Protein AF-A0A966KSE6-F1 (afdb_monomer_lite)

Secondary structure (DSSP, 8-state):
--PPPPP---HHHHHHHHHHHTT--S-HHHHHHHHHHHHHHHHS-SSS-----------S---HHHHEEE-SHHHHHHHHHHTTPPGGG--BTTBPPTGGGGGGB---SS--B-TTS-B--EEE-TT-HHHHHHHHTTS-----S----SS---HHHHH-S-TTTS---TTTT-HHHHHHHHHHSSSTT----HHHHHHHT--

Sequence (203 aa):
MHTPSLPSFTRRDFLRRSGQLAMTGTALPLALNLAAMSEAAAFNAPGNDYKALVCVFLYGGNDYANTVVTYDDASYAQYSAIRGGGAGQAAGGIALGKADLAATLLNPTVAPMDSLGVSRQFALHPTMTGLAGLFNTGHAAVQFNVGPLVMPLTRAQYNSADRVSYPRPPQLFSHNDQQSIWQSSSPEGSRVGWGAVSATWLC

Foldseek 3Di:
DDDDDDDDDDPVNVVVVVVVLPPDPDCNVVVVVLVVLLVVQVVPDPDPPRDDDDDDDDPDPDPVCQFKDWQPPVRLVVSCVVQAQDPPQDRGRPDHRNVLQPLFKADDPDFDADPVRDGTTIGGRSVVNVQSVCRNVVNDDDDPPDFLQPDDDDPVLVPDPPCPVRPGDPPVVPPQQRVCCQQAVDGPPHPHGVVVVVSVVVD

Structure (mmCIF, N/CA/C/O backbone):
data_AF-A0A966KSE6-F1
#
_entry.id   AF-A0A966KSE6-F1
#
loop_
_atom_site.group_PDB
_atom_site.id
_atom_site.type_symbol
_atom_site.label_atom_id
_atom_site.label_alt_id
_atom_site.label_comp_id
_atom_site.label_asym_id
_atom_site.label_entity_id
_atom_site.label_seq_id
_atom_site.pdbx_PDB_ins_code
_atom_site.Cartn_x
_atom_site.Cartn_y
_atom_site.Cartn_z
_atom_site.occupancy
_atom_site.B_iso_or_equiv
_atom_site.auth_seq_id
_atom_site.auth_comp_id
_atom_site.auth_asym_id
_atom_site.auth_atom_id
_atom_site.pdbx_PDB_model_num
ATOM 1 N N . MET A 1 1 ? -14.946 -20.204 -58.997 1.00 36.19 1 MET A N 1
ATOM 2 C CA . MET A 1 1 ? -13.735 -19.729 -58.293 1.00 36.19 1 MET A CA 1
ATOM 3 C C . MET A 1 1 ? -13.939 -18.260 -57.967 1.00 36.19 1 MET A C 1
ATOM 5 O O . MET A 1 1 ? -14.006 -17.465 -58.891 1.00 36.19 1 MET A O 1
ATOM 9 N N . HIS A 1 2 ? -14.150 -17.920 -56.696 1.00 39.47 2 HIS A N 1
ATOM 10 C CA . HIS A 1 2 ? -14.397 -16.550 -56.238 1.00 39.47 2 HIS A CA 1
ATOM 11 C C . HIS A 1 2 ? -13.286 -16.199 -55.244 1.00 39.47 2 HIS A C 1
ATOM 13 O O . HIS A 1 2 ? -13.201 -16.812 -54.184 1.00 39.47 2 HIS A O 1
ATOM 19 N N . THR A 1 3 ? -12.387 -15.293 -55.617 1.00 38.81 3 THR A N 1
ATOM 20 C CA . THR A 1 3 ? -11.350 -14.766 -54.720 1.00 38.81 3 THR A CA 1
ATOM 21 C C . THR A 1 3 ? -11.897 -13.518 -54.024 1.00 38.81 3 THR A C 1
ATOM 23 O O . THR A 1 3 ? -12.293 -12.590 -54.732 1.00 38.81 3 THR A O 1
ATOM 26 N N . PRO A 1 4 ? -11.942 -13.451 -52.683 1.00 42.28 4 PRO A N 1
ATOM 27 C CA . PRO A 1 4 ? -12.410 -12.257 -51.989 1.00 42.28 4 PRO A CA 1
ATOM 28 C C . PRO A 1 4 ? -11.373 -11.129 -52.111 1.00 42.28 4 PRO A C 1
ATOM 30 O O . PRO A 1 4 ? -10.179 -11.339 -51.900 1.00 42.28 4 PRO A O 1
ATOM 33 N N . SER A 1 5 ? -11.825 -9.925 -52.465 1.00 51.75 5 SER A N 1
ATOM 34 C CA . SER A 1 5 ? -11.000 -8.712 -52.496 1.00 51.75 5 SER A CA 1
ATOM 35 C C . SER A 1 5 ? -10.785 -8.170 -51.080 1.00 51.75 5 SER A C 1
ATOM 37 O O . SER A 1 5 ? -11.757 -7.960 -50.353 1.00 51.75 5 SER A O 1
ATOM 39 N N . LEU A 1 6 ? -9.534 -7.904 -50.698 1.00 45.91 6 LEU A N 1
ATOM 40 C CA . LEU A 1 6 ? -9.204 -7.267 -49.419 1.00 45.91 6 LEU A CA 1
ATOM 41 C C . LEU A 1 6 ? -9.666 -5.795 -49.394 1.00 45.91 6 LEU A C 1
ATOM 43 O O . LEU A 1 6 ? -9.622 -5.129 -50.433 1.00 45.91 6 LEU A O 1
ATOM 47 N N . PRO A 1 7 ? -10.091 -5.264 -48.230 1.00 51.47 7 PRO A N 1
ATOM 48 C CA . PRO A 1 7 ? -10.554 -3.885 -48.106 1.00 51.47 7 PRO A CA 1
ATOM 49 C C . PRO A 1 7 ? -9.437 -2.895 -48.467 1.00 51.47 7 PRO A C 1
ATOM 51 O O . PRO A 1 7 ? -8.353 -2.899 -47.885 1.00 51.47 7 PRO A O 1
ATOM 54 N N . SER A 1 8 ? -9.700 -2.031 -49.446 1.00 57.91 8 SER A N 1
ATOM 55 C CA . SER A 1 8 ? -8.754 -1.026 -49.926 1.00 57.91 8 SER A CA 1
ATOM 56 C C . SER A 1 8 ? -8.670 0.155 -48.955 1.00 57.91 8 SER A C 1
ATOM 58 O O . SER A 1 8 ? -9.575 0.990 -48.910 1.00 57.91 8 SER A O 1
ATOM 60 N N . PHE A 1 9 ? -7.573 0.250 -48.200 1.00 59.38 9 PHE A N 1
ATOM 61 C CA . PHE A 1 9 ? -7.254 1.422 -47.382 1.00 59.38 9 PHE A CA 1
ATOM 62 C C . PHE A 1 9 ? -7.101 2.666 -48.264 1.00 59.38 9 PHE A C 1
ATOM 64 O O . PHE A 1 9 ? -6.287 2.688 -49.191 1.00 59.38 9 PHE A O 1
ATOM 71 N N . THR A 1 10 ? -7.877 3.719 -47.993 1.00 72.19 10 THR A N 1
ATOM 72 C CA . THR A 1 10 ? -7.818 4.939 -48.805 1.00 72.19 10 THR A CA 1
ATOM 73 C C . THR A 1 10 ? -6.790 5.926 -48.252 1.00 72.19 10 THR A C 1
ATOM 75 O O . THR A 1 10 ? -6.598 6.059 -47.043 1.00 72.19 10 THR A O 1
ATOM 78 N N . ARG A 1 11 ? -6.151 6.699 -49.142 1.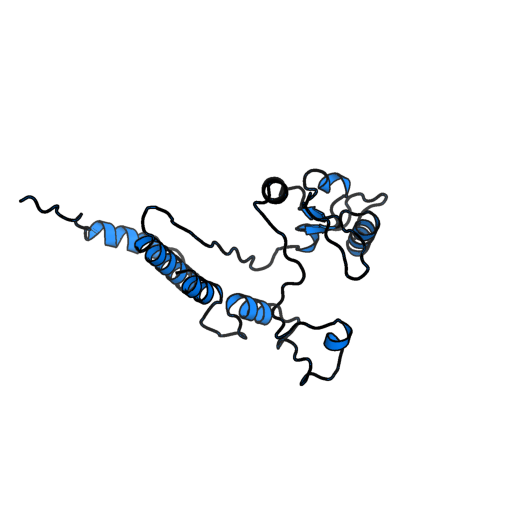00 63.59 11 ARG A N 1
ATOM 79 C CA . ARG A 1 11 ? -5.195 7.768 -48.772 1.00 63.59 11 ARG A CA 1
ATOM 80 C C . ARG A 1 11 ? -5.790 8.783 -47.783 1.00 63.59 11 ARG A C 1
ATOM 82 O O . ARG A 1 11 ? -5.062 9.405 -47.018 1.00 63.59 11 ARG A O 1
ATOM 89 N N . ARG A 1 12 ? -7.115 8.942 -47.788 1.00 63.53 12 ARG A N 1
ATOM 90 C CA . ARG A 1 12 ? -7.847 9.845 -46.896 1.00 63.53 12 ARG A CA 1
ATOM 91 C C . ARG A 1 12 ? -7.947 9.297 -45.469 1.00 63.53 12 ARG A C 1
ATOM 93 O O . ARG A 1 12 ? -7.870 10.086 -44.531 1.00 63.53 12 ARG A O 1
ATOM 100 N N . ASP A 1 13 ? -8.051 7.980 -45.301 1.00 57.38 13 ASP A N 1
ATOM 101 C CA . ASP A 1 13 ? -8.048 7.341 -43.978 1.00 57.38 13 ASP A CA 1
ATOM 102 C C . ASP A 1 13 ? -6.665 7.400 -43.332 1.00 57.38 13 ASP A C 1
ATOM 104 O O . ASP A 1 13 ? -6.553 7.680 -42.140 1.00 57.38 13 ASP A O 1
ATOM 108 N N . PHE A 1 14 ? -5.609 7.240 -44.137 1.00 67.00 14 PHE A N 1
ATOM 109 C CA . PHE A 1 14 ? -4.230 7.433 -43.691 1.00 67.00 14 PHE A CA 1
ATOM 110 C C . PHE A 1 14 ? -4.010 8.862 -43.177 1.00 67.00 14 PHE A C 1
ATOM 112 O O . PHE A 1 14 ? -3.632 9.049 -42.026 1.00 67.00 14 PHE A O 1
ATOM 119 N N . LEU A 1 15 ? -4.357 9.877 -43.978 1.00 67.12 15 LEU A N 1
ATOM 120 C CA . LEU A 1 15 ? -4.162 11.282 -43.600 1.00 67.12 15 LEU A CA 1
ATOM 121 C C . LEU A 1 15 ? -4.998 11.707 -42.382 1.00 67.12 15 LEU A C 1
ATOM 123 O O . LEU A 1 15 ? -4.524 12.499 -41.570 1.00 67.12 15 LEU A O 1
ATOM 127 N N . ARG A 1 16 ? -6.214 11.167 -42.210 1.00 56.66 16 ARG A N 1
ATOM 128 C CA . ARG A 1 16 ? -7.026 11.410 -41.004 1.00 56.66 16 ARG A CA 1
ATOM 129 C C . ARG A 1 16 ? -6.360 10.863 -39.744 1.00 56.66 16 ARG A C 1
ATOM 131 O O . ARG A 1 16 ? -6.325 11.560 -38.734 1.00 56.66 16 ARG A O 1
ATOM 138 N N . ARG A 1 17 ? -5.805 9.650 -39.811 1.00 58.97 17 ARG A N 1
ATOM 139 C CA . ARG A 1 17 ? -5.114 9.016 -38.679 1.00 58.97 17 ARG A CA 1
ATOM 140 C C . ARG A 1 17 ? -3.795 9.723 -38.365 1.00 58.97 17 ARG A C 1
ATOM 142 O O . ARG A 1 17 ? -3.526 10.015 -37.207 1.00 58.97 17 ARG A O 1
ATOM 149 N N . SER A 1 18 ? -3.027 10.107 -39.386 1.00 56.47 18 SER A N 1
ATOM 150 C CA . SER A 1 18 ? -1.794 10.890 -39.217 1.00 56.47 18 SER A CA 1
ATOM 151 C C . SER A 1 18 ? -2.051 12.277 -38.612 1.00 56.47 18 SER A C 1
ATOM 153 O O . SER A 1 18 ? -1.271 12.734 -37.781 1.00 56.47 18 SER A O 1
ATOM 155 N N . GLY A 1 19 ? -3.158 12.934 -38.978 1.00 59.00 19 GLY A N 1
ATOM 156 C CA . GLY A 1 19 ? -3.546 14.233 -38.418 1.00 59.00 19 GLY A CA 1
ATOM 157 C C . GLY A 1 19 ? -3.955 14.174 -36.943 1.00 59.00 19 GLY A C 1
ATOM 158 O O . GLY A 1 19 ? -3.653 15.099 -36.194 1.00 59.00 19 GLY A O 1
ATOM 159 N N . GLN A 1 20 ? -4.579 13.077 -36.499 1.00 54.09 20 GLN A N 1
ATOM 160 C CA . GLN A 1 20 ? -4.922 12.868 -35.085 1.00 54.09 20 GLN A CA 1
ATOM 161 C C . GLN A 1 20 ? -3.683 12.657 -34.197 1.00 54.09 20 GLN A C 1
ATOM 163 O O . GLN A 1 20 ? -3.702 13.054 -33.036 1.00 54.09 20 GLN A O 1
ATOM 168 N N . LEU A 1 21 ? -2.590 12.109 -34.744 1.00 50.12 21 LEU A N 1
ATOM 169 C CA . LEU A 1 21 ? -1.319 11.935 -34.029 1.00 50.12 21 LEU A CA 1
ATOM 170 C C . LEU A 1 21 ? -0.498 13.229 -33.874 1.00 50.12 21 LEU A C 1
ATOM 172 O O . LEU A 1 21 ? 0.386 13.289 -33.024 1.00 50.12 21 LEU A O 1
ATOM 176 N N . ALA A 1 22 ? -0.761 14.267 -34.670 1.00 51.00 22 ALA A N 1
ATOM 177 C CA . ALA A 1 22 ? 0.072 15.472 -34.696 1.00 51.00 22 ALA A CA 1
ATOM 178 C C . ALA A 1 22 ? -0.178 16.449 -33.525 1.00 51.00 22 ALA A C 1
ATOM 180 O O . ALA A 1 22 ? 0.598 17.383 -33.342 1.00 51.00 22 ALA A O 1
ATOM 181 N N . MET A 1 23 ? -1.232 16.246 -32.722 1.00 50.94 23 MET A N 1
ATOM 182 C CA . MET A 1 23 ? -1.681 17.217 -31.704 1.00 50.94 23 MET A CA 1
ATOM 183 C C . MET A 1 23 ? -1.218 16.917 -30.268 1.00 50.94 23 MET A C 1
ATOM 185 O O . MET A 1 23 ? -1.583 17.634 -29.340 1.00 50.94 23 MET A O 1
ATOM 189 N N . THR A 1 24 ? -0.396 15.890 -30.057 1.00 46.53 24 THR A N 1
ATOM 190 C CA . THR A 1 24 ? 0.084 15.486 -28.725 1.00 46.53 24 THR A CA 1
ATOM 191 C C . THR A 1 24 ? 1.605 15.561 -28.666 1.00 46.53 24 THR A C 1
ATOM 193 O O . THR A 1 24 ? 2.284 14.691 -29.193 1.00 46.53 24 THR A O 1
ATOM 196 N N . GLY A 1 25 ? 2.153 16.618 -28.059 1.00 54.19 25 GLY A N 1
ATOM 197 C CA . GLY A 1 25 ? 3.597 16.799 -27.858 1.00 54.19 25 GLY A CA 1
ATOM 198 C C . GLY A 1 25 ? 4.228 15.812 -26.861 1.00 54.19 25 GLY A C 1
ATOM 199 O O . GLY A 1 25 ? 3.515 15.094 -26.169 1.00 54.19 25 GLY A O 1
ATOM 200 N N . THR A 1 26 ? 5.572 15.800 -26.850 1.00 46.28 26 THR A N 1
ATOM 201 C CA . THR A 1 26 ? 6.589 15.153 -25.966 1.00 46.28 26 THR A CA 1
ATOM 202 C C . THR A 1 26 ? 6.417 13.701 -25.480 1.00 46.28 26 THR A C 1
ATOM 204 O O . THR A 1 26 ? 7.425 13.064 -25.190 1.00 46.28 26 THR A O 1
ATOM 207 N N . ALA A 1 27 ? 5.220 13.116 -25.474 1.00 45.38 27 ALA A N 1
ATOM 208 C CA . ALA A 1 27 ? 4.956 11.707 -25.160 1.00 45.38 27 ALA A CA 1
ATOM 209 C C . ALA A 1 27 ? 4.905 10.795 -26.408 1.00 45.38 27 ALA A C 1
ATOM 211 O O . ALA A 1 27 ? 4.731 9.581 -26.286 1.00 45.38 27 ALA A O 1
ATOM 212 N N . LEU A 1 28 ? 5.079 11.369 -27.608 1.00 46.47 28 LEU A N 1
ATOM 213 C CA . LEU A 1 28 ? 4.981 10.680 -28.903 1.00 46.47 28 LEU A CA 1
ATOM 214 C C . LEU A 1 28 ? 5.829 9.406 -29.004 1.00 46.47 28 LEU A C 1
ATOM 216 O O . LEU A 1 28 ? 5.274 8.392 -29.415 1.00 46.47 28 LEU A O 1
ATOM 220 N N . PRO A 1 29 ? 7.120 9.376 -28.621 1.00 50.91 29 PRO A N 1
ATOM 221 C CA . PRO A 1 29 ? 7.919 8.173 -28.830 1.00 50.91 29 PRO A CA 1
ATOM 222 C C . PRO A 1 29 ? 7.419 6.996 -27.987 1.00 50.91 29 PRO A C 1
ATOM 224 O O . PRO A 1 29 ? 7.353 5.879 -28.486 1.00 50.91 29 PRO A O 1
ATOM 227 N N . LEU A 1 30 ? 7.015 7.232 -26.735 1.00 50.44 30 LEU A N 1
ATOM 228 C CA . LEU A 1 30 ? 6.531 6.167 -25.856 1.00 50.44 30 LEU A CA 1
ATOM 229 C C . LEU A 1 30 ? 5.149 5.669 -26.298 1.00 50.44 30 LEU A C 1
ATOM 231 O O . LEU A 1 30 ? 4.943 4.464 -26.399 1.00 50.44 30 LEU A O 1
ATOM 235 N N . ALA A 1 31 ? 4.234 6.585 -26.626 1.00 43.44 31 ALA A N 1
ATOM 236 C CA . ALA A 1 31 ? 2.887 6.241 -27.069 1.00 43.44 31 ALA A CA 1
ATOM 237 C C . ALA A 1 31 ? 2.874 5.535 -28.437 1.00 43.44 31 ALA A C 1
ATOM 239 O O . ALA A 1 31 ? 2.133 4.570 -28.602 1.00 43.44 31 ALA A O 1
ATOM 240 N N . LEU A 1 32 ? 3.715 5.951 -29.397 1.00 50.41 32 LEU A N 1
ATOM 241 C CA . LEU A 1 32 ? 3.836 5.273 -30.695 1.00 50.41 32 LEU A CA 1
ATOM 242 C C . LEU A 1 32 ? 4.457 3.882 -30.568 1.00 50.41 32 LEU A C 1
ATOM 244 O O . LEU A 1 32 ? 3.977 2.963 -31.221 1.00 50.41 32 LEU A O 1
ATOM 248 N N . ASN A 1 33 ? 5.487 3.703 -29.735 1.00 49.88 33 ASN A N 1
ATOM 249 C CA . ASN A 1 33 ? 6.071 2.375 -29.532 1.00 49.88 33 ASN A CA 1
ATOM 250 C C . ASN A 1 33 ? 5.080 1.436 -28.823 1.00 49.88 33 ASN A C 1
ATOM 252 O O . ASN A 1 33 ? 4.927 0.296 -29.247 1.00 49.88 33 ASN A O 1
ATOM 256 N N . LEU A 1 34 ? 4.333 1.915 -27.819 1.00 51.00 34 LEU A N 1
ATOM 257 C CA . LEU A 1 34 ? 3.309 1.104 -27.146 1.00 51.00 34 LEU A CA 1
ATOM 258 C C . LEU A 1 34 ? 2.121 0.769 -28.064 1.00 51.00 34 LEU A C 1
ATOM 260 O O . LEU A 1 34 ? 1.641 -0.361 -28.045 1.00 51.00 34 LEU A O 1
ATOM 264 N N . ALA A 1 35 ? 1.666 1.728 -28.878 1.00 47.91 35 ALA A N 1
ATOM 265 C CA . ALA A 1 35 ? 0.563 1.535 -29.820 1.00 47.91 35 ALA A CA 1
ATOM 266 C C . ALA A 1 35 ? 0.946 0.629 -31.003 1.00 47.91 35 ALA A C 1
ATOM 268 O O . ALA A 1 35 ? 0.145 -0.197 -31.428 1.00 47.91 35 ALA A O 1
ATOM 269 N N . ALA A 1 36 ? 2.176 0.733 -31.514 1.00 49.19 36 ALA A N 1
ATOM 270 C CA . ALA A 1 36 ? 2.661 -0.147 -32.577 1.00 49.19 36 ALA A CA 1
ATOM 271 C C . ALA A 1 36 ? 2.874 -1.588 -32.076 1.00 49.19 36 ALA A C 1
ATOM 273 O O . ALA A 1 36 ? 2.594 -2.544 -32.796 1.00 49.19 36 ALA A O 1
ATOM 274 N N . MET A 1 37 ? 3.323 -1.760 -30.826 1.00 49.38 37 MET A N 1
ATOM 275 C CA . MET A 1 37 ? 3.468 -3.082 -30.208 1.00 49.38 37 MET A CA 1
ATOM 276 C C . MET A 1 37 ? 2.117 -3.731 -29.881 1.00 49.38 37 MET A C 1
ATOM 278 O O . MET A 1 37 ? 1.969 -4.940 -30.059 1.00 49.38 37 MET A O 1
ATOM 282 N N . SER A 1 38 ? 1.117 -2.954 -29.448 1.00 49.09 38 SER A N 1
ATOM 283 C CA . SER A 1 38 ? -0.230 -3.479 -29.193 1.00 49.09 38 SER A CA 1
ATOM 284 C C . SER A 1 38 ? -0.963 -3.873 -30.480 1.00 49.09 38 SER A C 1
ATOM 286 O O . SER A 1 38 ? -1.670 -4.882 -30.477 1.00 49.09 38 SER A O 1
ATOM 288 N N . GLU A 1 39 ? -0.756 -3.146 -31.585 1.00 47.47 39 GLU A N 1
ATOM 289 C CA . GLU A 1 39 ? -1.316 -3.494 -32.898 1.00 47.47 39 GLU A CA 1
ATOM 290 C C . GLU A 1 39 ? -0.651 -4.757 -33.485 1.00 47.47 39 GLU A C 1
ATOM 292 O O . GLU A 1 39 ? -1.338 -5.627 -34.022 1.00 47.47 39 GLU A O 1
ATOM 297 N N . ALA A 1 40 ? 0.666 -4.926 -33.305 1.00 45.25 40 ALA A N 1
ATOM 298 C CA . ALA A 1 40 ? 1.395 -6.115 -33.759 1.00 45.25 40 ALA A CA 1
ATOM 299 C C . ALA A 1 40 ? 1.056 -7.388 -32.954 1.00 45.25 40 ALA A C 1
ATOM 301 O O . ALA A 1 40 ? 0.931 -8.467 -33.537 1.00 45.25 40 ALA A O 1
ATOM 302 N N . ALA A 1 41 ? 0.855 -7.274 -31.634 1.00 45.59 41 ALA A N 1
ATOM 303 C CA . ALA A 1 41 ? 0.408 -8.387 -30.790 1.00 45.59 41 ALA A CA 1
ATOM 304 C C . ALA A 1 41 ? -1.048 -8.804 -31.088 1.00 45.59 41 ALA A C 1
ATOM 306 O O . ALA A 1 41 ? -1.389 -9.981 -30.990 1.00 45.59 41 ALA A O 1
ATOM 307 N N . ALA A 1 42 ? -1.901 -7.862 -31.510 1.00 46.69 42 ALA A N 1
ATOM 308 C CA . ALA A 1 42 ? -3.286 -8.144 -31.894 1.00 46.69 42 ALA A CA 1
ATOM 309 C C . ALA A 1 42 ? -3.412 -8.927 -33.213 1.00 46.69 42 ALA A C 1
ATOM 311 O O . ALA A 1 42 ? -4.381 -9.661 -33.394 1.00 46.69 42 ALA A O 1
ATOM 312 N N . PHE A 1 43 ? -2.450 -8.786 -34.131 1.00 46.50 43 PHE A N 1
ATOM 313 C CA . PHE A 1 43 ? -2.541 -9.373 -35.472 1.00 46.50 43 PHE A CA 1
ATOM 314 C C . PHE A 1 43 ? -2.234 -10.882 -35.514 1.00 46.50 43 PHE A C 1
ATOM 316 O O . PHE A 1 43 ? -2.668 -11.563 -36.438 1.00 46.50 43 PHE A O 1
ATOM 323 N N . ASN A 1 44 ? -1.515 -11.414 -34.516 1.00 47.81 44 ASN A N 1
ATOM 324 C CA . ASN A 1 44 ? -1.043 -12.806 -34.502 1.00 47.81 44 ASN A CA 1
ATOM 325 C C . ASN A 1 44 ? -1.729 -13.716 -33.467 1.00 47.81 44 ASN A C 1
ATOM 327 O O . ASN A 1 44 ? -1.369 -14.887 -33.386 1.00 47.81 44 ASN A O 1
ATOM 331 N N . ALA A 1 45 ? -2.714 -13.231 -32.700 1.00 46.88 45 ALA A N 1
ATOM 332 C CA . ALA A 1 45 ? -3.470 -14.078 -31.774 1.00 46.88 45 ALA A CA 1
ATOM 333 C C . ALA A 1 45 ? -4.446 -14.989 -32.557 1.00 46.88 45 ALA A C 1
ATOM 335 O O . ALA A 1 45 ? -5.407 -14.482 -33.149 1.00 46.88 45 ALA A O 1
ATOM 336 N N . PRO A 1 46 ? -4.250 -16.323 -32.597 1.00 46.31 46 PRO A N 1
ATOM 337 C CA . PRO A 1 46 ? -5.172 -17.218 -33.284 1.00 46.31 46 PRO A CA 1
ATOM 338 C C . PRO A 1 46 ? -6.511 -17.229 -32.538 1.00 46.31 46 PRO A C 1
ATOM 340 O O . PRO A 1 46 ? -6.572 -17.609 -31.375 1.00 46.31 46 PRO A O 1
ATOM 343 N N . GLY A 1 47 ? -7.586 -16.816 -33.212 1.00 54.44 47 GLY A N 1
ATOM 344 C CA . GLY A 1 47 ? -8.956 -16.928 -32.706 1.00 54.44 47 GLY A CA 1
ATOM 345 C C . GLY A 1 47 ? -9.267 -16.054 -31.490 1.00 54.44 47 GLY A C 1
ATOM 346 O O . GLY A 1 47 ? -9.424 -16.579 -30.402 1.00 54.44 47 GLY A O 1
ATOM 347 N N . ASN A 1 48 ? -9.430 -14.741 -31.675 1.00 57.16 48 ASN A N 1
ATOM 348 C CA . ASN A 1 48 ? -10.028 -13.797 -30.708 1.00 57.16 48 ASN A CA 1
ATOM 349 C C . ASN A 1 48 ? -9.468 -13.804 -29.255 1.00 57.16 48 ASN A C 1
ATOM 351 O O . ASN A 1 48 ? -10.034 -13.129 -28.397 1.00 57.16 48 ASN A O 1
ATOM 355 N N . ASP A 1 49 ? -8.368 -14.515 -28.974 1.00 64.44 49 ASP A N 1
ATOM 356 C CA . ASP A 1 49 ? -7.691 -14.619 -27.669 1.00 64.44 49 ASP A CA 1
ATOM 357 C C . ASP A 1 49 ? -6.692 -13.466 -27.488 1.00 64.44 49 ASP A C 1
ATOM 359 O O . ASP A 1 49 ? -5.487 -13.647 -27.305 1.00 64.44 49 ASP A O 1
ATOM 363 N N . TYR A 1 50 ? -7.193 -12.239 -27.625 1.00 64.94 50 TYR A N 1
ATOM 364 C CA . TYR A 1 50 ? -6.386 -11.043 -27.434 1.00 64.94 50 TYR A CA 1
ATOM 365 C C . TYR A 1 50 ? -6.059 -10.855 -25.949 1.00 64.94 50 TYR A C 1
ATOM 367 O O . TYR A 1 50 ? -6.949 -10.634 -25.126 1.00 64.94 50 TYR A O 1
ATOM 375 N N . LYS A 1 51 ? -4.766 -10.886 -25.614 1.00 64.12 51 LYS A N 1
ATOM 376 C CA . LYS A 1 51 ? -4.250 -10.593 -24.273 1.00 64.12 51 LYS A CA 1
ATOM 377 C C . LYS A 1 51 ? -3.449 -9.302 -24.321 1.00 64.12 51 LYS A C 1
ATOM 379 O O . LYS A 1 51 ? -2.468 -9.200 -25.052 1.00 64.12 51 LYS A O 1
ATOM 384 N N . ALA A 1 52 ? -3.860 -8.325 -23.521 1.00 72.88 52 ALA A N 1
ATOM 385 C CA . ALA A 1 52 ? -3.133 -7.076 -23.348 1.00 72.88 52 ALA A CA 1
ATOM 386 C C . ALA A 1 52 ? -2.616 -6.955 -21.919 1.00 72.88 52 ALA A C 1
ATOM 388 O O . ALA A 1 52 ? -3.352 -7.172 -20.957 1.00 72.88 52 ALA A O 1
ATOM 389 N N . LEU A 1 53 ? -1.358 -6.542 -21.793 1.00 74.00 53 LEU A N 1
ATOM 390 C CA . LEU A 1 53 ? -0.791 -6.074 -20.538 1.00 74.00 53 LEU A CA 1
ATOM 391 C C . LEU A 1 53 ? -0.844 -4.545 -20.523 1.00 74.00 53 LEU A C 1
ATOM 393 O O . LEU A 1 53 ? -0.246 -3.892 -21.376 1.00 74.00 53 LEU A O 1
ATOM 397 N N . VAL A 1 54 ? -1.537 -3.974 -19.539 1.00 76.81 54 VAL A N 1
ATOM 398 C CA . VAL A 1 54 ? -1.590 -2.522 -19.326 1.00 76.81 54 VAL A CA 1
ATOM 399 C C . VAL A 1 54 ? -0.751 -2.179 -18.101 1.00 76.81 54 VAL A C 1
ATOM 401 O O . VAL A 1 54 ? -1.071 -2.588 -16.987 1.00 76.81 54 VAL A O 1
ATOM 404 N N . CYS A 1 55 ? 0.328 -1.422 -18.303 1.00 78.69 55 CYS A N 1
ATOM 405 C CA . CYS A 1 55 ? 1.165 -0.911 -17.221 1.00 78.69 55 CYS A CA 1
ATOM 406 C C . CYS A 1 55 ? 0.832 0.561 -16.967 1.00 78.69 55 CYS A C 1
ATOM 408 O O . CYS A 1 55 ? 1.052 1.410 -17.831 1.00 78.69 55 CYS A O 1
ATOM 410 N N . VAL A 1 56 ? 0.304 0.863 -15.780 1.00 80.56 56 VAL A N 1
ATOM 411 C CA . VAL A 1 56 ? 0.040 2.238 -15.342 1.00 80.56 56 VAL A CA 1
ATOM 412 C C . VAL A 1 56 ? 1.174 2.677 -14.425 1.00 80.56 56 VAL A C 1
ATOM 414 O O . VAL A 1 56 ? 1.294 2.197 -13.300 1.00 80.56 56 VAL A O 1
ATOM 417 N N . PHE A 1 57 ? 2.008 3.594 -14.911 1.00 78.62 57 PHE A N 1
ATOM 418 C CA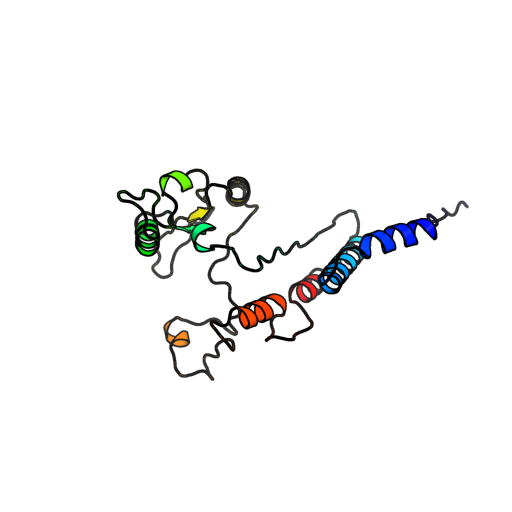 . PHE A 1 57 ? 3.087 4.186 -14.128 1.00 78.62 57 PHE A CA 1
ATOM 419 C C . PHE A 1 57 ? 2.664 5.554 -13.589 1.00 78.62 57 PHE A C 1
ATOM 421 O O . PHE A 1 57 ? 2.406 6.479 -14.358 1.00 78.62 57 PHE A O 1
ATOM 428 N N . LEU A 1 58 ? 2.601 5.691 -12.263 1.00 79.06 58 LEU A N 1
ATOM 429 C CA . LEU A 1 58 ? 2.260 6.952 -11.606 1.00 79.06 58 LEU A CA 1
ATOM 430 C C . LEU A 1 58 ? 3.527 7.805 -11.448 1.00 79.06 58 LEU A C 1
ATOM 432 O O . LEU A 1 58 ? 4.375 7.523 -10.601 1.00 79.06 58 LEU A O 1
ATOM 436 N N . TYR A 1 59 ? 3.662 8.842 -12.279 1.00 69.00 59 TYR A N 1
ATOM 437 C CA . TYR A 1 59 ? 4.813 9.755 -12.299 1.00 69.00 59 TYR A CA 1
ATOM 438 C C . TYR A 1 59 ? 4.760 10.759 -11.129 1.00 69.00 59 TYR A C 1
ATOM 440 O O . TYR A 1 59 ? 4.607 11.964 -11.313 1.00 69.00 59 TYR A O 1
ATOM 448 N N . GLY A 1 60 ? 4.859 10.244 -9.902 1.00 76.62 60 GLY A N 1
ATOM 449 C CA . GLY A 1 60 ? 4.740 11.031 -8.674 1.00 76.62 60 GLY A CA 1
ATOM 450 C C . GLY A 1 60 ? 3.291 11.287 -8.245 1.00 76.62 60 GLY A C 1
ATOM 451 O O . GLY A 1 60 ? 2.340 10.816 -8.865 1.00 76.62 60 GLY A O 1
ATOM 452 N N . GLY A 1 61 ? 3.126 11.984 -7.117 1.00 77.81 61 GLY A N 1
ATOM 453 C CA . GLY A 1 61 ? 1.813 12.319 -6.545 1.00 77.81 61 GLY A CA 1
ATOM 454 C C . GLY A 1 61 ? 1.062 11.156 -5.885 1.00 77.81 61 GLY A C 1
ATOM 455 O O . GLY A 1 61 ? 0.040 11.388 -5.247 1.00 77.81 61 GLY A O 1
ATOM 456 N N . ASN A 1 62 ? 1.564 9.921 -5.990 1.00 85.12 62 ASN A N 1
ATOM 457 C CA . ASN A 1 62 ? 0.990 8.778 -5.291 1.00 85.12 62 ASN A CA 1
ATOM 458 C C . ASN A 1 62 ? 1.485 8.708 -3.839 1.00 85.12 62 ASN A C 1
ATOM 460 O O . ASN A 1 62 ? 2.651 8.395 -3.589 1.00 85.12 62 ASN A O 1
ATOM 464 N N . ASP A 1 63 ? 0.589 8.934 -2.881 1.00 90.81 63 ASP A N 1
ATOM 465 C CA . ASP A 1 63 ? 0.834 8.599 -1.479 1.00 90.81 63 ASP A CA 1
ATOM 466 C C . ASP A 1 63 ? 0.605 7.094 -1.275 1.00 90.81 63 ASP A C 1
ATOM 468 O O . ASP A 1 63 ? -0.505 6.627 -1.000 1.00 90.81 63 ASP A O 1
ATOM 472 N N . TYR A 1 64 ? 1.675 6.313 -1.443 1.00 86.94 64 TYR A N 1
ATOM 473 C CA . TYR A 1 64 ? 1.605 4.854 -1.342 1.00 86.94 64 TYR A CA 1
ATOM 474 C C . TYR A 1 64 ? 1.097 4.386 0.032 1.00 86.94 64 TYR A C 1
ATOM 476 O O . TYR A 1 64 ? 0.395 3.377 0.105 1.00 86.94 64 TYR A O 1
ATOM 484 N N . ALA A 1 65 ? 1.397 5.138 1.100 1.00 91.44 65 ALA A N 1
ATOM 485 C CA . ALA A 1 65 ? 0.987 4.814 2.464 1.00 91.44 65 ALA A CA 1
ATOM 486 C C . ALA A 1 65 ? -0.515 5.041 2.695 1.00 91.44 65 ALA A C 1
ATOM 488 O O . ALA A 1 65 ? -1.071 4.484 3.636 1.00 91.44 65 ALA A O 1
ATOM 489 N N . ASN A 1 66 ? -1.168 5.829 1.833 1.00 95.75 66 ASN A N 1
ATOM 490 C CA . ASN A 1 66 ? -2.623 5.981 1.769 1.00 95.75 66 ASN A CA 1
ATOM 491 C C . ASN A 1 66 ? -3.293 5.070 0.736 1.00 95.75 66 ASN A C 1
ATOM 493 O O . ASN A 1 66 ? -4.509 4.913 0.770 1.00 95.75 66 ASN A O 1
ATOM 497 N N . THR A 1 67 ? -2.528 4.480 -0.185 1.00 95.44 67 THR A N 1
ATOM 498 C CA . THR A 1 67 ? -3.064 3.575 -1.212 1.00 95.44 67 THR A CA 1
ATOM 499 C C . THR A 1 67 ? -3.354 2.199 -0.628 1.00 95.44 67 THR A C 1
ATOM 501 O O . THR A 1 67 ? -4.446 1.669 -0.817 1.00 95.44 67 THR A O 1
ATOM 504 N N . VAL A 1 68 ? -2.378 1.633 0.088 1.00 95.62 68 VAL A N 1
ATOM 505 C CA . VAL A 1 68 ? -2.499 0.361 0.804 1.00 95.62 68 VAL A CA 1
ATOM 506 C C . VAL A 1 68 ? -2.151 0.622 2.261 1.00 95.62 68 VAL A C 1
ATOM 508 O O . VAL A 1 68 ? -0.998 0.885 2.597 1.00 95.62 68 VAL A O 1
ATOM 511 N N . VAL A 1 69 ? -3.160 0.565 3.120 1.00 97.25 69 VAL A N 1
ATOM 512 C CA . VAL A 1 69 ? -3.080 0.972 4.521 1.00 97.25 69 VAL A CA 1
ATOM 513 C C . VAL A 1 69 ? -3.115 -0.261 5.412 1.00 97.25 69 VAL A C 1
ATOM 515 O O . VAL A 1 69 ? -3.888 -1.188 5.171 1.00 97.25 69 VAL A O 1
ATOM 518 N N . THR A 1 70 ? -2.287 -0.290 6.453 1.00 95.81 70 THR A N 1
ATOM 519 C CA . THR A 1 70 ? -2.355 -1.321 7.495 1.00 95.81 70 THR A CA 1
ATOM 520 C C . THR A 1 70 ? -3.648 -1.175 8.294 1.00 95.81 70 THR A C 1
ATOM 522 O O . THR A 1 70 ? -4.038 -0.067 8.645 1.00 95.81 70 THR A O 1
ATOM 525 N N . TYR A 1 71 ? -4.322 -2.283 8.591 1.00 97.00 71 TYR A N 1
ATOM 526 C CA . TYR A 1 71 ? -5.632 -2.281 9.248 1.00 97.00 71 TYR A CA 1
ATOM 527 C C . TYR A 1 71 ? -5.648 -3.013 10.597 1.00 97.00 71 TYR A C 1
ATOM 529 O O . TYR A 1 71 ? -6.499 -2.723 11.435 1.00 97.00 71 TYR A O 1
ATOM 537 N N . ASP A 1 72 ? -4.719 -3.933 10.871 1.00 95.19 72 ASP A N 1
ATOM 538 C CA . ASP A 1 72 ? -4.626 -4.513 12.216 1.00 95.19 72 ASP A CA 1
ATOM 539 C C . ASP A 1 72 ? -4.287 -3.419 13.242 1.00 95.19 72 ASP A C 1
ATOM 541 O O . ASP A 1 72 ? -3.582 -2.463 12.926 1.00 95.19 72 ASP A O 1
ATOM 545 N N . ASP A 1 73 ? -4.818 -3.517 14.465 1.00 94.94 73 ASP A N 1
ATOM 546 C CA . ASP A 1 73 ? -4.750 -2.412 15.434 1.00 94.94 73 ASP A CA 1
ATOM 547 C C . ASP A 1 73 ? -3.324 -1.956 15.740 1.00 94.94 73 ASP A C 1
ATOM 549 O O . ASP A 1 73 ? -3.060 -0.754 15.798 1.00 94.94 73 ASP A O 1
ATOM 553 N N . ALA A 1 74 ? -2.399 -2.904 15.892 1.00 94.06 74 ALA A N 1
ATOM 554 C CA . ALA A 1 74 ? -1.010 -2.596 16.194 1.00 94.06 74 ALA A CA 1
ATOM 555 C C . ALA A 1 74 ? -0.338 -1.839 15.037 1.00 94.06 74 ALA A C 1
ATOM 557 O O . ALA A 1 74 ? 0.276 -0.793 15.260 1.00 94.06 74 ALA A O 1
ATOM 558 N N . SER A 1 75 ? -0.466 -2.325 13.797 1.00 94.31 75 SER A N 1
ATOM 559 C CA . SER A 1 75 ? 0.137 -1.665 12.637 1.00 94.31 75 SER A CA 1
ATOM 560 C C . SER A 1 75 ? -0.582 -0.386 12.220 1.00 94.31 75 SER A C 1
ATOM 562 O O . SER A 1 75 ? 0.080 0.556 11.784 1.00 94.31 75 SER A O 1
ATOM 564 N N . TYR A 1 76 ? -1.906 -0.310 12.357 1.00 97.62 76 TYR A N 1
ATOM 565 C CA . TYR A 1 76 ? -2.649 0.921 12.098 1.00 97.62 76 TYR A CA 1
ATOM 566 C C . TYR A 1 76 ? -2.262 2.006 13.110 1.00 97.62 76 TYR A C 1
ATOM 568 O O . TYR A 1 76 ? -2.050 3.151 12.724 1.00 97.62 76 TYR A O 1
ATOM 576 N N . ALA A 1 77 ? -2.106 1.669 14.398 1.00 96.88 77 ALA A N 1
ATOM 577 C CA . ALA A 1 77 ? -1.685 2.637 15.411 1.00 96.88 77 ALA A CA 1
ATOM 578 C C . ALA A 1 77 ? -0.312 3.252 15.087 1.00 96.88 77 ALA A C 1
ATOM 580 O O . ALA A 1 77 ? -0.131 4.460 15.232 1.00 96.88 77 ALA A O 1
ATOM 581 N N . GLN A 1 78 ? 0.631 2.448 14.584 1.00 95.81 78 GLN A N 1
ATOM 582 C CA . GLN A 1 78 ? 1.934 2.936 14.118 1.00 95.81 78 GLN A CA 1
ATOM 583 C C . GLN A 1 78 ? 1.799 3.870 12.911 1.00 95.81 78 GLN A C 1
ATOM 585 O O . GLN A 1 78 ? 2.367 4.961 12.912 1.00 95.81 78 GLN A O 1
ATOM 590 N N . TYR A 1 79 ? 1.017 3.467 11.907 1.00 97.38 79 TYR A N 1
ATOM 591 C CA . TYR A 1 79 ? 0.701 4.300 10.747 1.00 97.38 79 TYR A CA 1
ATOM 592 C C . TYR A 1 79 ? 0.081 5.641 11.177 1.00 97.38 79 TYR A C 1
ATOM 594 O O . TYR A 1 79 ? 0.579 6.701 10.804 1.00 97.38 79 TYR A O 1
ATOM 602 N N . SER A 1 80 ? -0.945 5.602 12.027 1.00 97.69 80 SER A N 1
ATOM 603 C CA . SER A 1 80 ? -1.644 6.778 12.541 1.00 97.69 80 SER A CA 1
ATOM 604 C C . SER A 1 80 ? -0.687 7.706 13.292 1.00 97.69 80 SER A C 1
ATOM 606 O O . SER A 1 80 ? -0.677 8.906 13.035 1.00 97.69 80 SER A O 1
ATOM 608 N N . ALA A 1 81 ? 0.167 7.168 14.168 1.00 96.75 81 ALA A N 1
ATOM 609 C CA . ALA A 1 81 ? 1.126 7.958 14.939 1.00 96.75 81 ALA A CA 1
ATOM 610 C C . ALA A 1 81 ? 2.159 8.670 14.051 1.00 96.75 81 ALA A C 1
ATOM 612 O O . ALA A 1 81 ? 2.400 9.862 14.223 1.00 96.75 81 ALA A O 1
ATOM 613 N N . ILE A 1 82 ? 2.733 7.967 13.068 1.00 96.62 82 ILE A N 1
ATOM 614 C CA . ILE A 1 82 ? 3.732 8.537 12.145 1.00 96.62 82 ILE A CA 1
ATOM 615 C C . ILE A 1 82 ? 3.113 9.635 11.267 1.00 96.62 82 ILE A C 1
ATOM 617 O O . ILE A 1 82 ? 3.812 10.544 10.820 1.00 96.62 82 ILE A O 1
ATOM 621 N N . ARG A 1 83 ? 1.802 9.563 11.018 1.00 96.31 83 ARG A N 1
ATOM 622 C CA . ARG A 1 83 ? 1.102 10.405 10.038 1.00 96.31 83 ARG A CA 1
ATOM 623 C C . ARG A 1 83 ? 0.184 11.467 10.653 1.00 96.31 83 ARG A C 1
ATOM 625 O O . ARG A 1 83 ? -0.526 12.158 9.922 1.00 96.31 83 ARG A O 1
ATOM 632 N N . GLY A 1 84 ? 0.243 11.633 11.976 1.00 96.81 84 GLY A N 1
ATOM 633 C CA . GLY A 1 84 ? -0.480 12.676 12.711 1.00 96.81 84 GLY A CA 1
ATOM 634 C C . GLY A 1 84 ? -1.973 12.403 12.910 1.00 96.81 84 GLY A C 1
ATOM 635 O O . GLY A 1 84 ? -2.744 13.351 13.035 1.00 96.81 84 GLY A O 1
ATOM 636 N N . GLY A 1 85 ? -2.383 11.133 12.914 1.00 96.44 85 GLY A N 1
ATOM 637 C CA . GLY A 1 85 ? -3.774 10.720 13.083 1.00 96.44 85 GLY A CA 1
ATOM 638 C C . GLY A 1 85 ? -4.380 11.127 14.426 1.00 96.44 85 GLY A C 1
ATOM 639 O O . GLY A 1 85 ? -3.682 11.338 15.420 1.00 96.44 85 GLY A O 1
ATOM 640 N N . GLY A 1 86 ? -5.705 11.250 14.434 1.00 94.75 86 GLY A N 1
ATOM 641 C CA . GLY A 1 86 ? -6.475 11.700 15.585 1.00 94.75 86 GLY A CA 1
ATOM 642 C C . GLY A 1 86 ? -6.571 10.654 16.697 1.00 94.75 86 GLY A C 1
ATOM 643 O O . GLY A 1 86 ? -6.328 9.458 16.508 1.00 94.75 86 GLY A O 1
ATOM 644 N N . ALA A 1 87 ? -6.966 11.114 17.887 1.00 94.00 87 ALA A N 1
ATOM 645 C CA . ALA A 1 87 ? -7.228 10.238 19.024 1.00 94.00 87 ALA A CA 1
ATOM 646 C C . ALA A 1 87 ? -8.277 9.168 18.671 1.00 94.00 87 ALA A C 1
ATOM 648 O O . ALA A 1 87 ? -9.212 9.422 17.914 1.00 94.00 87 ALA A O 1
ATOM 649 N N . GLY A 1 88 ? -8.115 7.961 19.222 1.00 92.31 88 GLY A N 1
ATOM 650 C CA . GLY A 1 88 ? -9.051 6.861 18.975 1.00 92.31 88 GLY A CA 1
ATOM 651 C C . GLY A 1 88 ? -9.069 6.375 17.524 1.00 92.31 88 GLY A C 1
ATOM 652 O O . GLY A 1 88 ? -10.123 5.974 17.046 1.00 92.31 88 GLY A O 1
ATOM 653 N N . GLN A 1 89 ? -7.927 6.425 16.823 1.00 94.56 89 GLN A N 1
ATOM 654 C CA . GLN A 1 89 ? -7.794 5.998 15.420 1.00 94.56 89 GLN A CA 1
ATOM 655 C C . GLN A 1 89 ? -8.627 6.830 14.424 1.00 94.56 89 GLN A C 1
ATOM 657 O O . GLN A 1 89 ? -8.866 6.392 13.295 1.00 94.56 89 GLN A O 1
ATOM 662 N N . ALA A 1 90 ? -9.048 8.032 14.822 1.00 96.69 90 ALA A N 1
ATOM 663 C CA . ALA A 1 90 ? -9.709 8.980 13.939 1.00 96.69 90 ALA A CA 1
ATOM 664 C C . ALA A 1 90 ? -8.747 9.525 12.871 1.00 96.69 90 ALA A C 1
ATOM 666 O O . ALA A 1 90 ? -7.522 9.495 13.028 1.00 96.69 90 ALA A O 1
ATOM 667 N N . ALA A 1 91 ? -9.310 10.066 11.791 1.00 96.81 91 ALA A N 1
ATOM 668 C CA . ALA A 1 91 ? -8.533 10.804 10.805 1.00 96.81 91 ALA A CA 1
ATOM 669 C C . ALA A 1 91 ? -7.822 12.006 11.458 1.00 96.81 91 ALA A C 1
ATOM 671 O O . ALA A 1 91 ? -8.319 12.602 12.417 1.00 96.81 91 ALA A O 1
ATOM 672 N N . GLY A 1 92 ? -6.650 12.366 10.943 1.00 96.31 92 GLY A N 1
ATOM 673 C CA . GLY A 1 92 ? -5.867 13.494 11.448 1.00 96.31 92 GLY A CA 1
ATOM 674 C C . GLY A 1 92 ? -4.539 13.633 10.717 1.00 96.31 92 GLY A C 1
ATOM 675 O O . GLY A 1 92 ? -3.992 12.644 10.229 1.00 96.31 92 GLY A O 1
ATOM 676 N N . GLY A 1 93 ? -4.027 14.861 10.612 1.00 94.94 93 GLY A N 1
ATOM 677 C CA . GLY A 1 93 ? -2.841 15.138 9.804 1.00 94.94 93 GLY A CA 1
ATOM 678 C C . GLY A 1 93 ? -3.072 14.691 8.361 1.00 94.94 93 GLY A C 1
ATOM 679 O O . GLY A 1 93 ? -3.933 15.241 7.678 1.00 94.94 93 GLY A O 1
ATOM 680 N N . ILE A 1 94 ? -2.330 13.670 7.926 1.00 96.00 94 ILE A N 1
ATOM 681 C CA . ILE A 1 94 ? -2.542 12.999 6.632 1.00 96.00 94 ILE A CA 1
ATOM 682 C C . ILE A 1 94 ? -3.020 11.546 6.773 1.00 96.00 94 ILE A C 1
ATOM 684 O O . ILE A 1 94 ? -3.232 10.879 5.761 1.00 96.00 94 ILE A O 1
ATOM 688 N N . ALA A 1 95 ? -3.201 11.052 8.001 1.00 97.69 95 ALA A N 1
ATOM 689 C CA . ALA A 1 95 ? -3.736 9.726 8.275 1.00 97.69 95 ALA A CA 1
ATOM 690 C C . ALA A 1 95 ? -5.249 9.669 8.010 1.00 97.69 95 ALA A C 1
ATOM 692 O O . ALA A 1 95 ? -6.024 10.459 8.553 1.00 97.69 95 ALA A O 1
ATOM 693 N N . LEU A 1 96 ? -5.664 8.686 7.214 1.00 98.00 96 LEU A N 1
ATOM 694 C CA . LEU A 1 96 ? -7.064 8.266 7.084 1.00 98.00 96 LEU A CA 1
ATOM 695 C C . LEU A 1 96 ? -7.547 7.628 8.379 1.00 98.00 96 LEU A C 1
ATOM 697 O O . LEU A 1 96 ? -6.763 6.909 8.988 1.00 98.00 96 LEU A O 1
ATOM 701 N N . GLY A 1 97 ? -8.811 7.845 8.752 1.00 97.88 97 GLY A N 1
ATOM 702 C CA . GLY A 1 97 ? -9.421 7.208 9.914 1.00 97.88 97 GLY A CA 1
ATOM 703 C C . GLY A 1 97 ? -9.651 5.716 9.688 1.00 97.88 97 GLY A C 1
ATOM 704 O O . GLY A 1 97 ? -9.991 5.284 8.587 1.00 97.88 97 GLY A O 1
ATOM 705 N N . LYS A 1 98 ? -9.508 4.904 10.739 1.00 98.00 98 LYS A N 1
ATOM 706 C CA . LYS A 1 98 ? -9.603 3.444 10.602 1.00 98.00 98 LYS A CA 1
ATOM 707 C C . LYS A 1 98 ? -10.990 3.005 10.144 1.00 98.00 98 LYS A C 1
ATOM 709 O O . LYS A 1 98 ? -11.116 2.102 9.322 1.00 98.00 98 LYS A O 1
ATOM 714 N N . ALA A 1 99 ? -12.024 3.665 10.662 1.00 97.62 99 ALA A N 1
ATOM 715 C CA . ALA A 1 99 ? -13.408 3.396 10.293 1.00 97.62 99 ALA A CA 1
ATOM 716 C C . ALA A 1 99 ? -13.671 3.649 8.797 1.00 97.62 99 ALA A C 1
ATOM 718 O O . ALA A 1 99 ? -14.418 2.893 8.178 1.00 97.62 99 ALA A O 1
ATOM 719 N N . ASP A 1 100 ? -13.004 4.640 8.198 1.00 97.62 100 ASP A N 1
ATOM 720 C CA . ASP A 1 100 ? -13.167 4.990 6.780 1.00 97.62 100 ASP A CA 1
ATOM 721 C C . ASP A 1 100 ? -12.617 3.897 5.847 1.00 97.62 100 ASP A C 1
ATOM 723 O O . ASP A 1 100 ? -13.036 3.779 4.697 1.00 97.62 100 ASP A O 1
ATOM 727 N N . LEU A 1 101 ? -11.698 3.067 6.348 1.00 98.19 101 LEU A N 1
ATOM 728 C CA . LEU A 1 101 ? -11.068 1.967 5.615 1.00 98.19 101 LEU A CA 1
ATOM 729 C C . LEU A 1 101 ? -11.902 0.677 5.618 1.00 98.19 101 LEU A C 1
ATOM 731 O O . LEU A 1 101 ? -11.585 -0.262 4.890 1.00 98.19 101 LEU A O 1
ATOM 735 N N . ALA A 1 102 ? -12.959 0.591 6.432 1.00 97.44 102 ALA A N 1
ATOM 736 C CA . ALA A 1 102 ? -13.710 -0.652 6.615 1.00 97.44 102 ALA A CA 1
ATOM 737 C C . ALA A 1 102 ? -14.353 -1.159 5.310 1.00 97.44 102 ALA A C 1
ATOM 739 O O . ALA A 1 102 ? -14.383 -2.363 5.059 1.00 97.44 102 ALA A O 1
ATOM 740 N N . ALA A 1 103 ? -14.818 -0.245 4.451 1.00 97.31 103 ALA A N 1
ATOM 741 C CA . ALA A 1 103 ? -15.436 -0.578 3.164 1.00 97.31 103 ALA A CA 1
ATOM 742 C C . ALA A 1 103 ? -14.442 -1.140 2.130 1.00 97.31 103 ALA A C 1
ATOM 744 O O . ALA A 1 103 ? -14.849 -1.723 1.126 1.00 97.31 103 ALA A O 1
ATOM 745 N N . THR A 1 104 ? -13.145 -0.957 2.361 1.00 98.44 104 THR A N 1
ATOM 746 C CA . THR A 1 104 ? -12.056 -1.343 1.458 1.00 98.44 104 THR A CA 1
ATOM 747 C C . THR A 1 104 ? -11.097 -2.336 2.105 1.00 98.44 104 THR A C 1
ATOM 749 O O . THR A 1 104 ? -9.977 -2.522 1.619 1.00 98.44 104 THR A O 1
ATOM 752 N N . LEU A 1 105 ? -11.538 -2.996 3.182 1.00 98.06 105 LEU A N 1
ATOM 753 C CA . LEU A 1 105 ? -10.804 -4.072 3.831 1.00 98.06 105 LEU A CA 1
ATOM 754 C C . LEU A 1 105 ? -10.548 -5.216 2.840 1.00 98.06 105 LEU A C 1
ATOM 756 O O . LEU A 1 105 ? -11.460 -5.704 2.163 1.00 98.06 105 LEU A O 1
ATOM 760 N N . LEU A 1 106 ? -9.289 -5.640 2.764 1.00 97.38 106 LEU A N 1
ATOM 761 C CA . LEU A 1 106 ? -8.859 -6.728 1.899 1.00 97.38 106 LEU A CA 1
ATOM 762 C C . LEU A 1 106 ? -9.034 -8.072 2.610 1.00 97.38 106 LEU A C 1
ATOM 764 O O . LEU A 1 106 ? -8.613 -8.241 3.755 1.00 97.38 106 LEU A O 1
ATOM 768 N N . ASN A 1 107 ? -9.617 -9.040 1.907 1.00 95.38 107 ASN A N 1
ATOM 769 C CA . ASN A 1 107 ? -9.924 -10.376 2.407 1.00 95.38 107 ASN A CA 1
ATOM 770 C C . ASN A 1 107 ? -9.231 -11.456 1.554 1.00 95.38 107 ASN A C 1
ATOM 772 O O . ASN A 1 107 ? -9.881 -12.110 0.735 1.00 95.38 107 ASN A O 1
ATOM 776 N N . PRO A 1 108 ? -7.902 -11.616 1.678 1.00 92.44 108 PRO A N 1
ATOM 777 C CA . PRO A 1 108 ? -7.175 -12.623 0.919 1.00 92.44 108 PRO A CA 1
ATOM 778 C C . PRO A 1 108 ? -7.487 -14.036 1.424 1.00 92.44 108 PRO A C 1
ATOM 780 O O . PRO A 1 108 ? -7.657 -14.257 2.621 1.00 92.44 108 PRO A O 1
ATOM 783 N N . THR A 1 109 ? -7.456 -15.017 0.520 1.00 88.88 109 THR A N 1
ATOM 784 C CA . THR A 1 109 ? -7.619 -16.448 0.847 1.00 88.88 109 THR A CA 1
ATOM 785 C C . THR A 1 109 ? -6.600 -16.943 1.877 1.00 88.88 109 THR A C 1
ATOM 787 O O . THR A 1 109 ? -6.892 -17.836 2.667 1.00 88.88 109 THR A O 1
ATOM 790 N N . VAL A 1 110 ? -5.395 -16.364 1.865 1.00 88.12 110 VAL A N 1
ATOM 791 C CA . VAL A 1 110 ? -4.327 -16.631 2.831 1.00 88.12 110 VAL A CA 1
ATOM 792 C C . VAL A 1 110 ? -3.942 -15.311 3.481 1.00 88.12 110 VAL A C 1
ATOM 794 O O . VAL A 1 110 ? -3.559 -14.365 2.791 1.00 88.12 110 VAL A O 1
ATOM 797 N N . ALA A 1 111 ? -4.036 -15.245 4.809 1.00 88.31 111 ALA A N 1
ATOM 798 C CA . ALA A 1 111 ? -3.657 -14.049 5.544 1.00 88.31 111 ALA A CA 1
ATOM 799 C C . ALA A 1 111 ? -2.145 -13.783 5.391 1.00 88.31 111 ALA A C 1
ATOM 801 O O . ALA A 1 111 ? -1.342 -14.696 5.612 1.00 88.31 111 ALA A O 1
ATOM 802 N N . PRO A 1 112 ? -1.732 -12.558 5.018 1.00 88.81 112 PRO A N 1
ATOM 803 C CA . PRO A 1 112 ? -0.322 -12.227 4.897 1.00 88.81 112 PRO A CA 1
ATOM 804 C C . PRO A 1 112 ? 0.333 -12.264 6.277 1.00 88.81 112 PRO A C 1
ATOM 806 O O . PRO A 1 112 ? -0.165 -11.662 7.227 1.00 88.81 112 PRO A O 1
ATOM 809 N N . MET A 1 113 ? 1.466 -12.954 6.378 1.00 89.94 113 MET A N 1
ATOM 810 C CA . MET A 1 113 ? 2.279 -12.998 7.590 1.00 89.94 113 MET A CA 1
ATOM 811 C C . MET A 1 113 ? 3.553 -12.186 7.395 1.00 89.94 113 MET A C 1
ATOM 813 O O . MET A 1 113 ? 4.140 -12.180 6.311 1.00 89.94 113 MET A O 1
ATOM 817 N N . ASP A 1 114 ? 3.990 -11.501 8.445 1.00 84.94 114 ASP A N 1
ATOM 818 C CA . ASP A 1 114 ? 5.311 -10.885 8.455 1.00 84.94 114 ASP A CA 1
ATOM 819 C C . ASP A 1 114 ? 6.422 -11.898 8.792 1.00 84.94 114 ASP A C 1
ATOM 821 O O . ASP A 1 114 ? 6.181 -13.080 9.039 1.00 84.94 114 ASP A O 1
ATOM 825 N N . SER A 1 115 ? 7.670 -11.425 8.826 1.00 80.56 115 SER A N 1
ATOM 826 C CA . SER A 1 115 ? 8.838 -12.257 9.142 1.00 80.56 115 SER A CA 1
ATOM 827 C C . SER A 1 115 ? 8.842 -12.834 10.562 1.00 80.56 115 SER A C 1
ATOM 829 O O . SER A 1 115 ? 9.691 -13.666 10.867 1.00 80.56 115 SER A O 1
ATOM 831 N N . LEU A 1 116 ? 7.956 -12.362 11.443 1.00 86.94 116 LEU A N 1
ATOM 832 C CA . LEU A 1 116 ? 7.790 -12.843 12.814 1.00 86.94 116 LEU A CA 1
ATOM 833 C C . LEU A 1 116 ? 6.594 -13.804 12.941 1.00 86.94 116 LEU A C 1
ATOM 835 O O . LEU A 1 116 ? 6.285 -14.240 14.046 1.00 86.94 116 LEU A O 1
ATOM 839 N N . GLY A 1 117 ? 5.924 -14.136 11.831 1.00 88.19 117 GLY A N 1
ATOM 840 C CA . GLY A 1 117 ? 4.739 -14.993 11.821 1.00 88.19 117 GLY A CA 1
ATOM 841 C C . GLY A 1 117 ? 3.465 -14.289 12.291 1.00 88.19 117 GLY A C 1
ATOM 842 O O . GLY A 1 117 ? 2.473 -14.952 12.585 1.00 88.19 117 GLY A O 1
ATOM 843 N N . VAL A 1 118 ? 3.465 -12.955 12.378 1.00 89.94 118 VAL A N 1
ATOM 844 C CA . VAL A 1 118 ? 2.282 -12.188 12.778 1.00 89.94 118 VAL A CA 1
ATOM 845 C C . VAL A 1 118 ? 1.404 -11.953 11.555 1.00 89.94 118 VAL A C 1
ATOM 847 O O . VAL A 1 118 ? 1.858 -11.402 10.551 1.00 89.94 118 VAL A O 1
ATOM 850 N N . SER A 1 119 ? 0.134 -12.348 11.655 1.00 92.62 119 SER A N 1
ATOM 851 C CA . SER A 1 119 ? -0.877 -12.065 10.635 1.00 92.62 119 SER A CA 1
ATOM 852 C C . SER A 1 119 ? -1.128 -10.562 10.530 1.00 92.62 119 SER A C 1
ATOM 854 O O . SER A 1 119 ? -1.333 -9.887 11.539 1.00 92.62 119 SER A O 1
ATOM 856 N N . ARG A 1 120 ? -1.163 -10.047 9.304 1.00 93.19 120 ARG A N 1
ATOM 857 C CA . ARG A 1 120 ? -1.402 -8.636 8.994 1.00 93.19 120 ARG A CA 1
ATOM 858 C C . ARG A 1 120 ? -2.723 -8.457 8.267 1.00 93.19 120 ARG A C 1
ATOM 860 O O . ARG A 1 120 ? -3.179 -9.346 7.550 1.00 93.19 120 ARG A O 1
ATOM 867 N N . GLN A 1 121 ? -3.330 -7.292 8.451 1.00 96.00 121 GLN A N 1
ATOM 868 C CA . GLN A 1 121 ? -4.528 -6.896 7.717 1.00 96.00 121 GLN A CA 1
ATOM 869 C C . GLN A 1 121 ? -4.262 -5.596 6.978 1.00 96.00 121 GLN A C 1
ATOM 871 O O . GLN A 1 121 ? -3.546 -4.725 7.473 1.00 96.00 121 GLN A O 1
ATOM 876 N N . PHE A 1 122 ? -4.861 -5.464 5.802 1.00 97.19 122 PHE A N 1
ATOM 877 C CA . PHE A 1 122 ? -4.704 -4.294 4.954 1.00 97.19 122 PHE A CA 1
ATOM 878 C C . PHE A 1 122 ? -6.051 -3.859 4.399 1.00 97.19 122 PHE A C 1
ATOM 880 O O . PHE A 1 122 ? -6.936 -4.682 4.174 1.00 97.19 122 PHE A O 1
ATOM 887 N N . ALA A 1 123 ? -6.179 -2.569 4.142 1.00 98.06 123 ALA A N 1
ATOM 888 C CA . ALA A 1 123 ? -7.287 -1.976 3.419 1.00 98.06 123 ALA A CA 1
ATOM 889 C C . ALA A 1 123 ? -6.740 -1.068 2.315 1.00 98.06 123 ALA A C 1
ATOM 891 O O . ALA A 1 123 ? -5.609 -0.585 2.402 1.00 98.06 123 ALA A O 1
ATOM 892 N N . LEU A 1 124 ? -7.527 -0.830 1.271 1.00 98.25 124 LEU A N 1
ATOM 893 C CA . LEU A 1 124 ? -7.192 0.198 0.284 1.00 98.25 124 LEU A CA 1
ATOM 894 C C . LEU A 1 124 ? -7.719 1.565 0.716 1.00 98.25 124 LEU A C 1
ATOM 896 O O . LEU A 1 124 ? -8.563 1.658 1.607 1.00 98.25 124 LEU A O 1
ATOM 900 N N . HIS A 1 125 ? -7.261 2.625 0.053 1.00 97.62 125 HIS A N 1
ATOM 901 C CA . HIS A 1 125 ? -7.848 3.956 0.200 1.00 97.62 125 HIS A CA 1
ATOM 902 C C . HIS A 1 125 ? -9.393 3.900 0.098 1.00 97.62 125 HIS A C 1
ATOM 904 O O . HIS A 1 125 ? -9.890 3.192 -0.782 1.00 97.62 125 HIS A O 1
ATOM 910 N N . PRO A 1 126 ? -10.172 4.665 0.894 1.00 97.81 126 PRO A N 1
ATOM 911 C CA . PRO A 1 126 ? -11.640 4.580 0.926 1.00 97.81 126 PRO A CA 1
ATOM 912 C C . PRO A 1 126 ? -12.331 4.757 -0.434 1.00 97.81 126 PRO A C 1
ATOM 914 O O . PRO A 1 126 ? -13.417 4.236 -0.666 1.00 97.81 126 PRO A O 1
ATOM 917 N N . THR A 1 127 ? -11.698 5.474 -1.366 1.00 96.75 127 THR A N 1
ATOM 918 C CA . THR A 1 127 ? -12.220 5.696 -2.729 1.00 96.75 127 THR A CA 1
ATOM 919 C C . THR A 1 127 ? -11.896 4.565 -3.715 1.00 96.75 127 THR A C 1
ATOM 921 O O . THR A 1 127 ? -12.375 4.584 -4.845 1.00 96.75 127 THR A O 1
ATOM 924 N N . MET A 1 128 ? -11.106 3.564 -3.317 1.00 97.12 128 MET A N 1
ATOM 925 C CA . MET A 1 128 ? -10.675 2.439 -4.157 1.00 97.12 128 MET A CA 1
ATOM 926 C C . MET A 1 128 ? -11.568 1.201 -3.986 1.00 97.12 128 MET A C 1
ATOM 928 O O . MET A 1 128 ? -11.100 0.066 -4.089 1.00 97.12 128 MET A O 1
ATOM 932 N N . THR A 1 129 ? -12.866 1.398 -3.754 1.00 97.50 129 THR A N 1
ATOM 933 C CA . THR A 1 129 ? -13.842 0.310 -3.549 1.00 97.50 129 THR A CA 1
ATOM 934 C C . THR A 1 129 ? -13.876 -0.684 -4.707 1.00 97.50 129 THR A C 1
ATOM 936 O O . THR A 1 129 ? -13.924 -1.889 -4.478 1.00 97.50 129 THR A O 1
ATOM 939 N N . GLY A 1 130 ? -13.765 -0.206 -5.951 1.00 97.25 130 GLY A N 1
ATOM 940 C CA . GLY A 1 130 ? -13.698 -1.071 -7.131 1.00 97.25 130 GLY A CA 1
ATOM 941 C C . GLY A 1 130 ? -12.479 -1.999 -7.123 1.00 97.25 130 GLY A C 1
ATOM 942 O O . GLY A 1 130 ? -12.616 -3.195 -7.371 1.00 97.25 130 GLY A O 1
ATOM 943 N N . LEU A 1 131 ? -11.295 -1.479 -6.774 1.00 96.44 131 LEU A N 1
ATOM 944 C CA . LEU A 1 131 ? -10.079 -2.295 -6.700 1.00 96.44 131 LEU A CA 1
ATOM 945 C C . LEU A 1 131 ? -10.118 -3.262 -5.510 1.00 96.44 131 LEU A C 1
ATOM 947 O O . LEU A 1 131 ? -9.678 -4.400 -5.645 1.00 96.44 131 LEU A O 1
ATOM 951 N N . ALA A 1 132 ? -10.694 -2.846 -4.377 1.00 97.75 132 ALA A N 1
ATOM 952 C CA . ALA A 1 132 ? -10.920 -3.734 -3.237 1.00 97.75 132 ALA A CA 1
ATOM 953 C C . ALA A 1 132 ? -11.863 -4.887 -3.620 1.00 97.75 132 ALA A C 1
ATOM 955 O O . ALA A 1 132 ? -11.597 -6.038 -3.286 1.00 97.75 132 ALA A O 1
ATOM 956 N N . GLY A 1 133 ? -12.915 -4.600 -4.394 1.00 97.75 133 GLY A N 1
ATOM 957 C CA . GLY A 1 133 ? -13.808 -5.613 -4.955 1.00 97.75 133 GLY A CA 1
ATOM 958 C C . GLY A 1 133 ? -13.080 -6.605 -5.864 1.00 97.75 133 GLY A C 1
ATOM 959 O O . GLY A 1 133 ? -13.243 -7.814 -5.704 1.00 97.75 133 GLY A O 1
ATOM 960 N N . LEU A 1 134 ? -12.224 -6.121 -6.770 1.00 97.19 134 LEU A N 1
ATOM 961 C CA . LEU A 1 134 ? -11.395 -6.987 -7.618 1.00 97.19 134 LEU A CA 1
ATOM 962 C C . LEU A 1 134 ? -10.438 -7.851 -6.792 1.00 97.19 134 LEU A C 1
ATOM 964 O O . LEU A 1 134 ? -10.313 -9.043 -7.053 1.00 97.19 134 LEU A O 1
ATOM 968 N N . PHE A 1 135 ? -9.796 -7.286 -5.770 1.00 96.56 135 PHE A N 1
ATOM 969 C CA . PHE A 1 135 ? -8.923 -8.049 -4.877 1.00 96.56 135 PHE A CA 1
ATOM 970 C C . PHE A 1 135 ? -9.704 -9.156 -4.163 1.00 96.56 135 PHE A C 1
ATOM 972 O O . PHE A 1 135 ? -9.329 -10.324 -4.223 1.00 96.56 135 PHE A O 1
ATOM 979 N N . ASN A 1 136 ? -10.836 -8.803 -3.551 1.00 96.44 136 ASN A N 1
ATOM 980 C CA . ASN A 1 136 ? -11.664 -9.721 -2.768 1.00 96.44 136 ASN A CA 1
ATOM 981 C C . ASN A 1 136 ? -12.356 -10.796 -3.627 1.00 96.44 136 ASN A C 1
ATOM 983 O O . ASN A 1 136 ? -12.823 -11.797 -3.091 1.00 96.44 136 ASN A O 1
ATOM 987 N N . THR A 1 137 ? -12.401 -10.612 -4.949 1.00 96.56 137 THR A N 1
ATOM 988 C CA . THR A 1 137 ? -12.883 -11.609 -5.922 1.00 96.56 137 THR A CA 1
ATOM 989 C C . THR A 1 137 ? -11.753 -12.386 -6.608 1.00 96.56 137 THR A C 1
ATOM 991 O O . THR A 1 137 ? -12.020 -13.215 -7.471 1.00 96.56 137 THR A O 1
ATOM 994 N N . GLY A 1 138 ? -10.492 -12.171 -6.214 1.00 93.44 138 GLY A N 1
ATOM 995 C CA . GLY A 1 138 ? -9.337 -12.900 -6.750 1.00 93.44 138 GLY A CA 1
ATOM 996 C C . GLY A 1 138 ? -8.816 -12.379 -8.094 1.00 93.44 138 GLY A C 1
ATOM 997 O O . GLY A 1 138 ? -8.034 -13.057 -8.755 1.00 93.44 138 GLY A O 1
ATOM 998 N N . HIS A 1 139 ? -9.223 -11.176 -8.500 1.00 92.69 139 HIS A N 1
ATOM 999 C CA . HIS A 1 139 ? -8.838 -10.528 -9.758 1.00 92.69 139 HIS A CA 1
ATOM 1000 C C . HIS A 1 139 ? -7.834 -9.379 -9.587 1.00 92.69 139 HIS A C 1
ATOM 1002 O O . HIS A 1 139 ? -7.470 -8.728 -10.564 1.00 92.69 139 HIS A O 1
ATOM 1008 N N . ALA A 1 140 ? -7.366 -9.119 -8.365 1.00 91.62 140 ALA A N 1
ATOM 1009 C CA . ALA A 1 140 ? -6.264 -8.202 -8.101 1.00 91.62 140 ALA A CA 1
ATOM 1010 C C . ALA A 1 140 ? -5.378 -8.734 -6.971 1.00 91.62 140 ALA A C 1
ATOM 1012 O O . ALA A 1 140 ? -5.841 -9.442 -6.080 1.00 91.62 140 ALA A O 1
ATOM 1013 N N . ALA A 1 141 ? -4.103 -8.358 -6.998 1.00 90.75 141 ALA A N 1
ATOM 1014 C CA . ALA A 1 141 ? -3.137 -8.670 -5.956 1.00 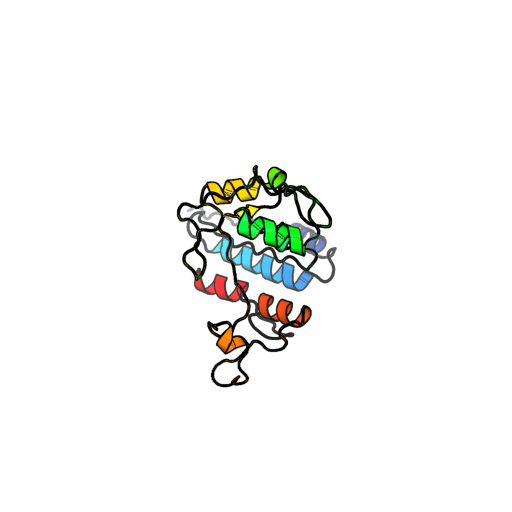90.75 141 ALA A CA 1
ATOM 1015 C C . ALA A 1 141 ? -2.308 -7.427 -5.628 1.00 90.75 141 ALA A C 1
ATOM 1017 O O . ALA A 1 141 ? -2.071 -6.577 -6.487 1.00 90.75 141 ALA A O 1
ATOM 1018 N N . VAL A 1 142 ? -1.853 -7.338 -4.380 1.00 90.25 142 VAL A N 1
ATOM 1019 C CA . VAL A 1 142 ? -0.918 -6.308 -3.926 1.00 90.25 142 VAL A CA 1
ATOM 1020 C C . VAL A 1 142 ? 0.428 -6.973 -3.696 1.00 90.25 142 VAL A C 1
ATOM 1022 O O . VAL A 1 142 ? 0.527 -7.926 -2.924 1.00 90.25 142 VAL A O 1
ATOM 1025 N N . GLN A 1 143 ? 1.467 -6.456 -4.345 1.00 85.94 143 GLN A N 1
ATOM 1026 C CA . GLN A 1 143 ? 2.832 -6.921 -4.150 1.00 85.94 143 GLN A CA 1
ATOM 1027 C C . GLN A 1 143 ? 3.617 -5.882 -3.346 1.00 85.94 143 GLN A C 1
ATOM 1029 O O . GLN A 1 143 ? 3.814 -4.751 -3.786 1.00 85.94 143 GLN A O 1
ATOM 1034 N N . PHE A 1 144 ? 4.091 -6.285 -2.168 1.00 82.12 144 PHE A N 1
ATOM 1035 C CA . PHE A 1 144 ? 4.959 -5.463 -1.327 1.00 82.12 144 PHE A CA 1
ATOM 1036 C C . PHE A 1 144 ? 6.438 -5.700 -1.640 1.00 82.12 144 PHE A C 1
ATOM 1038 O O . PHE A 1 144 ? 6.807 -6.726 -2.218 1.00 82.12 144 PHE A O 1
ATOM 1045 N N . ASN A 1 145 ? 7.282 -4.765 -1.189 1.00 74.00 145 ASN A N 1
ATOM 1046 C CA . ASN A 1 145 ? 8.746 -4.847 -1.256 1.00 74.00 145 ASN A CA 1
ATOM 1047 C C . ASN A 1 145 ? 9.298 -5.048 -2.673 1.00 74.00 145 ASN A C 1
ATOM 1049 O O . ASN A 1 145 ? 10.361 -5.642 -2.852 1.00 74.00 145 ASN A O 1
ATOM 1053 N N . VAL A 1 146 ? 8.588 -4.543 -3.681 1.00 74.69 146 VAL A N 1
ATOM 1054 C CA . VAL A 1 146 ? 9.120 -4.490 -5.039 1.00 74.69 146 VAL A CA 1
ATOM 1055 C C . VAL A 1 146 ? 10.056 -3.297 -5.127 1.00 74.69 146 VAL A C 1
ATOM 1057 O O . VAL A 1 146 ? 9.717 -2.184 -4.731 1.00 74.69 146 VAL A O 1
ATOM 1060 N N . GLY A 1 147 ? 11.252 -3.538 -5.634 1.00 68.31 147 GLY A N 1
ATOM 1061 C CA . GLY A 1 147 ? 12.284 -2.534 -5.822 1.00 68.31 147 GLY A CA 1
ATOM 1062 C C . GLY A 1 147 ? 13.329 -3.065 -6.791 1.00 68.31 147 GLY A C 1
ATOM 1063 O O . GLY A 1 147 ? 13.340 -4.263 -7.077 1.00 68.31 147 GLY A O 1
ATOM 1064 N N . PRO A 1 148 ? 14.238 -2.212 -7.280 1.00 67.38 148 PRO A N 1
ATOM 1065 C CA . PRO A 1 148 ? 15.214 -2.588 -8.296 1.00 67.38 148 PRO A CA 1
ATOM 1066 C C . PRO A 1 148 ? 16.383 -3.405 -7.723 1.00 67.38 148 PRO A C 1
ATOM 1068 O O . PRO A 1 148 ? 17.507 -3.297 -8.206 1.00 67.38 148 PRO A O 1
ATOM 1071 N N . LEU A 1 149 ? 16.161 -4.157 -6.639 1.00 66.44 149 LEU A N 1
ATOM 1072 C CA . LEU A 1 149 ? 17.212 -4.920 -5.980 1.00 66.44 149 LEU A CA 1
ATOM 1073 C C . LEU A 1 149 ? 17.876 -5.865 -6.982 1.00 66.44 149 LEU A C 1
ATOM 1075 O O . LEU A 1 149 ? 17.209 -6.623 -7.678 1.00 66.44 149 LEU A O 1
ATOM 1079 N N . VAL A 1 150 ? 19.208 -5.822 -7.010 1.00 71.94 150 VAL A N 1
ATOM 1080 C CA . VAL A 1 150 ? 20.027 -6.681 -7.878 1.00 71.94 150 VAL A CA 1
ATOM 1081 C C . VAL A 1 150 ? 19.955 -8.141 -7.418 1.00 71.94 150 VAL A C 1
ATOM 1083 O O . VAL A 1 150 ? 20.021 -9.060 -8.225 1.00 71.94 150 VAL A O 1
ATOM 1086 N N . MET A 1 151 ? 19.792 -8.351 -6.111 1.00 73.56 151 MET A N 1
ATOM 1087 C CA . MET A 1 151 ? 19.598 -9.654 -5.481 1.00 73.56 151 MET A CA 1
ATOM 1088 C C . MET A 1 151 ? 18.765 -9.505 -4.200 1.00 73.56 151 MET A C 1
ATOM 1090 O O . MET A 1 151 ? 18.710 -8.406 -3.637 1.00 73.56 151 MET A O 1
ATOM 1094 N N . PRO A 1 152 ? 18.144 -10.585 -3.692 1.00 78.81 152 PRO A N 1
ATOM 1095 C CA . PRO A 1 152 ? 17.512 -10.570 -2.378 1.00 78.81 152 PRO A CA 1
ATOM 1096 C C . PRO A 1 152 ? 18.516 -10.179 -1.283 1.00 78.81 152 PRO A C 1
ATOM 1098 O O . PRO A 1 152 ? 19.589 -10.772 -1.181 1.00 78.81 152 PRO A O 1
ATOM 1101 N N . LEU A 1 153 ? 18.161 -9.193 -0.453 1.00 80.62 153 LEU A N 1
ATOM 1102 C CA . LEU A 1 153 ? 18.983 -8.719 0.664 1.00 80.62 153 LEU A CA 1
ATOM 1103 C C . LEU A 1 153 ? 18.185 -8.725 1.967 1.00 80.62 153 LEU A C 1
ATOM 1105 O O . LEU A 1 153 ? 17.045 -8.267 2.024 1.00 80.62 153 LEU A O 1
ATOM 1109 N N . THR A 1 154 ? 18.819 -9.173 3.047 1.00 82.81 154 THR A N 1
ATOM 1110 C CA . THR A 1 154 ? 18.343 -8.920 4.414 1.00 82.81 154 THR A CA 1
ATOM 1111 C C . THR A 1 154 ? 18.652 -7.479 4.832 1.00 82.81 154 THR A C 1
ATOM 1113 O O . THR A 1 154 ? 19.559 -6.840 4.296 1.00 82.81 154 THR A O 1
ATOM 1116 N N . ARG A 1 155 ? 17.962 -6.960 5.859 1.00 80.44 155 ARG A N 1
ATOM 1117 C CA . ARG A 1 155 ? 18.257 -5.625 6.420 1.00 80.44 155 ARG A CA 1
ATOM 1118 C C . ARG A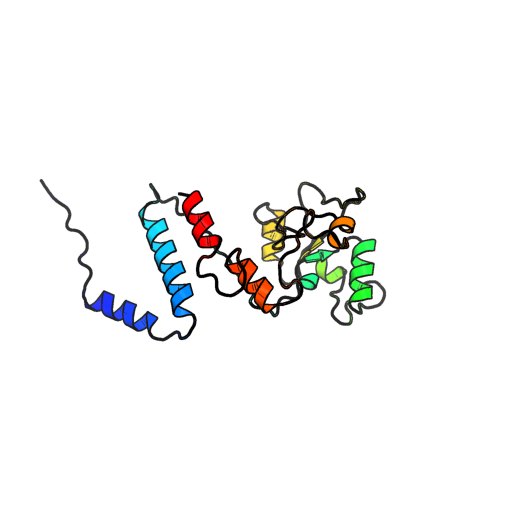 1 155 ? 19.717 -5.493 6.880 1.00 80.44 155 ARG A C 1
ATOM 1120 O O . ARG A 1 155 ? 20.323 -4.445 6.685 1.00 80.44 155 ARG A O 1
ATOM 1127 N N . ALA A 1 156 ? 20.282 -6.547 7.470 1.00 86.75 156 ALA A N 1
ATOM 1128 C CA . ALA A 1 156 ? 21.675 -6.552 7.915 1.00 86.75 156 ALA A CA 1
ATOM 1129 C C . ALA A 1 156 ? 22.648 -6.442 6.731 1.00 86.75 156 ALA A C 1
ATOM 1131 O O . ALA A 1 156 ? 23.556 -5.617 6.761 1.00 86.75 156 ALA A O 1
ATOM 1132 N N . GLN A 1 157 ? 22.412 -7.204 5.659 1.00 88.31 157 GLN A N 1
ATOM 1133 C CA . GLN A 1 157 ? 23.206 -7.124 4.428 1.00 88.31 157 GLN A CA 1
ATOM 1134 C C . GLN A 1 157 ? 23.049 -5.763 3.738 1.00 88.31 157 GLN A C 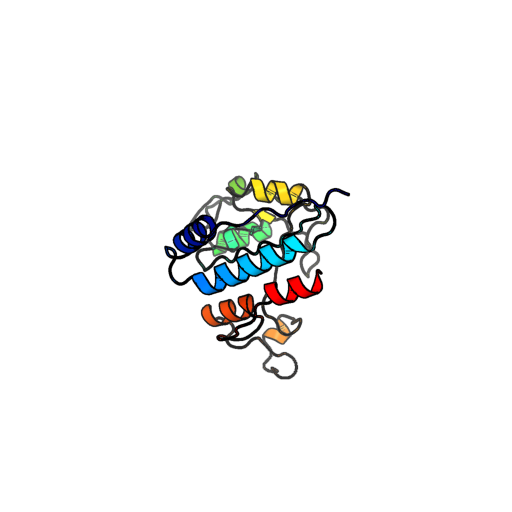1
ATOM 1136 O O . GLN A 1 157 ? 24.036 -5.176 3.312 1.00 88.31 157 GLN A O 1
ATOM 1141 N N . TYR A 1 158 ? 21.835 -5.208 3.705 1.00 83.31 158 TYR A N 1
ATOM 1142 C CA . TYR A 1 158 ? 21.580 -3.871 3.162 1.00 83.31 158 TYR A CA 1
ATOM 1143 C C . TYR A 1 158 ? 22.379 -2.771 3.888 1.00 83.31 158 TYR A C 1
ATOM 1145 O O . TYR A 1 158 ? 22.902 -1.843 3.256 1.00 83.31 158 TYR A O 1
ATOM 1153 N N . ASN A 1 159 ? 22.493 -2.891 5.214 1.00 86.38 159 ASN A N 1
ATOM 1154 C CA . ASN A 1 159 ? 23.254 -1.978 6.067 1.00 86.38 159 ASN A CA 1
ATOM 1155 C C . ASN A 1 159 ? 24.764 -2.278 6.090 1.00 86.38 159 ASN A C 1
ATOM 1157 O O . ASN A 1 159 ? 25.524 -1.492 6.653 1.00 86.38 159 ASN A O 1
ATOM 1161 N N . SER A 1 160 ? 25.210 -3.380 5.479 1.00 87.75 160 SER A N 1
ATOM 1162 C CA . SER A 1 160 ? 26.621 -3.755 5.416 1.00 87.75 160 SER A CA 1
ATOM 1163 C C . SER A 1 160 ? 27.437 -2.804 4.529 1.00 87.75 160 SER A C 1
ATOM 1165 O O . SER A 1 160 ? 26.952 -2.199 3.560 1.00 87.75 160 SER A O 1
ATOM 1167 N N . ALA A 1 161 ? 28.724 -2.694 4.855 1.00 88.81 161 ALA A N 1
ATOM 1168 C CA . ALA A 1 161 ? 29.717 -2.032 4.017 1.00 88.81 161 ALA A CA 1
ATOM 1169 C C . ALA A 1 161 ? 30.170 -2.907 2.832 1.00 88.81 161 ALA A C 1
ATOM 1171 O O . ALA A 1 161 ? 30.680 -2.370 1.852 1.00 88.81 161 ALA A O 1
ATOM 1172 N N . ASP A 1 162 ? 29.963 -4.227 2.890 1.00 87.75 162 ASP A N 1
ATOM 1173 C CA . ASP A 1 162 ? 30.336 -5.151 1.817 1.00 87.75 162 ASP A CA 1
ATOM 1174 C C . ASP A 1 162 ? 29.371 -5.032 0.628 1.00 87.75 162 ASP A C 1
ATOM 1176 O O . ASP A 1 162 ? 28.297 -5.629 0.608 1.00 87.75 162 ASP A O 1
ATOM 1180 N N . ARG A 1 163 ? 29.763 -4.238 -0.371 1.00 86.19 163 ARG A N 1
ATOM 1181 C CA . ARG A 1 163 ? 29.006 -4.041 -1.620 1.00 86.19 163 ARG A CA 1
ATOM 1182 C C . ARG A 1 163 ? 29.425 -4.975 -2.742 1.00 86.19 163 ARG A C 1
ATOM 1184 O O . ARG A 1 163 ? 28.828 -4.908 -3.811 1.00 86.19 163 ARG A O 1
ATOM 1191 N N . VAL A 1 164 ? 30.442 -5.801 -2.511 1.00 85.38 164 VAL A N 1
ATOM 1192 C CA . VAL A 1 164 ? 30.895 -6.796 -3.483 1.00 85.38 164 VAL A CA 1
ATOM 1193 C C . VAL A 1 164 ? 30.004 -8.026 -3.368 1.00 85.38 164 VAL A C 1
ATOM 1195 O O . VAL A 1 164 ? 29.449 -8.467 -4.369 1.00 85.38 164 VAL A O 1
ATOM 1198 N N . SER A 1 165 ? 29.789 -8.515 -2.144 1.00 84.94 165 SER A N 1
ATOM 1199 C CA . SER A 1 165 ? 28.899 -9.655 -1.884 1.00 84.94 165 SER A CA 1
ATOM 1200 C C . SER A 1 165 ? 27.424 -9.250 -1.805 1.00 84.94 165 SER A C 1
ATOM 1202 O O . SER A 1 165 ? 26.551 -10.063 -2.095 1.00 84.94 165 SER A O 1
ATOM 1204 N N . TYR A 1 166 ? 27.138 -7.998 -1.416 1.00 86.56 166 TYR A N 1
ATOM 1205 C CA . TYR A 1 166 ? 25.777 -7.461 -1.266 1.00 86.56 166 TYR A CA 1
ATOM 1206 C C . TYR A 1 166 ? 25.609 -6.150 -2.053 1.00 86.56 166 TYR A C 1
ATOM 1208 O O . TYR A 1 166 ? 25.448 -5.070 -1.464 1.00 86.56 166 TYR A O 1
ATOM 1216 N N . PRO A 1 167 ? 25.691 -6.203 -3.397 1.00 82.06 167 PRO A N 1
ATOM 1217 C CA . PRO A 1 167 ? 25.535 -5.026 -4.233 1.00 82.06 167 PRO A CA 1
ATOM 1218 C C . PRO A 1 167 ? 24.158 -4.398 -4.022 1.00 82.06 167 PRO A C 1
ATOM 1220 O O . PRO A 1 167 ? 23.134 -5.074 -3.906 1.00 82.06 167 PRO A O 1
ATOM 1223 N N . ARG A 1 168 ? 24.136 -3.068 -3.993 1.00 80.00 168 ARG A N 1
ATOM 1224 C CA . ARG A 1 168 ? 22.911 -2.276 -3.888 1.00 80.00 168 ARG A CA 1
ATOM 1225 C C . ARG A 1 168 ? 22.714 -1.498 -5.187 1.00 80.00 168 ARG A C 1
ATOM 1227 O O . ARG A 1 168 ? 23.721 -1.104 -5.780 1.00 80.00 168 ARG A O 1
ATOM 1234 N N . PRO A 1 169 ? 21.468 -1.237 -5.611 1.00 71.31 169 PRO A N 1
ATOM 1235 C CA . PRO A 1 169 ? 21.219 -0.425 -6.794 1.00 71.31 169 PRO A CA 1
ATOM 1236 C C . PRO A 1 169 ? 21.939 0.931 -6.710 1.00 71.31 169 PRO A C 1
ATOM 1238 O O . PRO A 1 169 ? 21.981 1.536 -5.629 1.00 71.31 169 PRO A O 1
ATOM 1241 N N . PRO A 1 170 ? 22.540 1.404 -7.816 1.00 66.38 170 PRO A N 1
ATOM 1242 C CA . PRO A 1 170 ? 23.168 2.715 -7.848 1.00 66.38 170 PRO A CA 1
ATOM 1243 C C . PRO A 1 170 ? 22.119 3.797 -7.570 1.00 66.38 170 PRO A C 1
ATOM 1245 O O . PRO A 1 170 ? 20.951 3.642 -7.918 1.00 66.38 170 PRO A O 1
ATOM 1248 N N . GLN A 1 171 ? 22.541 4.885 -6.924 1.00 65.25 171 GLN A N 1
ATOM 1249 C CA . GLN A 1 171 ? 21.690 6.053 -6.660 1.00 65.25 171 GLN A CA 1
ATOM 1250 C C . GLN A 1 171 ? 20.370 5.738 -5.924 1.00 65.25 171 GLN A C 1
ATOM 1252 O O . GLN A 1 171 ? 19.346 6.389 -6.136 1.00 65.25 171 GLN A O 1
ATOM 1257 N N . LEU A 1 172 ? 20.390 4.757 -5.011 1.00 62.44 172 LEU A N 1
ATOM 1258 C CA . LEU A 1 172 ? 19.334 4.587 -4.008 1.00 62.44 172 LEU A CA 1
ATOM 1259 C C . LEU A 1 172 ? 19.011 5.947 -3.371 1.00 62.44 172 LEU A C 1
ATOM 1261 O O . LEU A 1 172 ? 19.921 6.665 -2.963 1.00 62.44 172 LEU A O 1
ATOM 1265 N N . PHE A 1 173 ? 17.718 6.269 -3.300 1.00 64.88 173 PHE A N 1
ATOM 1266 C CA . PHE A 1 173 ? 17.138 7.543 -2.843 1.00 64.88 173 PHE A CA 1
ATOM 1267 C C . PHE A 1 173 ? 17.112 8.698 -3.856 1.00 64.88 173 PHE A C 1
ATOM 1269 O O . PHE A 1 173 ? 16.443 9.694 -3.588 1.00 64.88 173 PHE A O 1
ATOM 1276 N N . SER A 1 174 ? 17.712 8.556 -5.042 1.00 67.75 174 SER A N 1
ATOM 1277 C CA . SER A 1 174 ? 17.422 9.455 -6.166 1.00 67.75 174 SER A CA 1
ATOM 1278 C C . SER A 1 174 ? 16.106 9.043 -6.820 1.00 67.75 174 SER A C 1
ATOM 1280 O O . SER A 1 174 ? 15.940 7.901 -7.257 1.00 67.75 174 SER A O 1
ATOM 1282 N N . HIS A 1 175 ? 15.141 9.961 -6.842 1.00 64.69 175 HIS A N 1
ATOM 1283 C CA . HIS A 1 175 ? 13.822 9.702 -7.415 1.00 64.69 175 HIS A CA 1
ATOM 1284 C C . HIS A 1 175 ? 13.913 9.502 -8.933 1.00 64.69 175 HIS A C 1
ATOM 1286 O O . HIS A 1 175 ? 13.310 8.576 -9.463 1.00 64.69 175 HIS A O 1
ATOM 1292 N N . ASN A 1 176 ? 14.715 10.318 -9.619 1.00 60.56 176 ASN A N 1
ATOM 1293 C CA . ASN A 1 176 ? 14.872 10.268 -11.071 1.00 60.56 176 ASN A CA 1
ATOM 1294 C C . ASN A 1 176 ? 15.574 8.977 -11.530 1.00 60.56 176 ASN A C 1
ATOM 1296 O O . ASN A 1 176 ? 15.079 8.266 -12.406 1.00 60.56 176 ASN A O 1
ATOM 1300 N N . ASP A 1 177 ? 16.668 8.600 -10.861 1.00 55.28 177 ASP A N 1
ATOM 1301 C CA . ASP A 1 177 ? 17.395 7.371 -11.196 1.00 55.28 177 ASP A CA 1
ATOM 1302 C C . ASP A 1 177 ? 16.560 6.122 -10.918 1.00 55.28 177 ASP A C 1
ATOM 1304 O O . ASP A 1 177 ? 16.532 5.197 -11.730 1.00 55.28 177 ASP A O 1
ATOM 1308 N N . GLN A 1 178 ? 15.823 6.092 -9.803 1.00 55.22 178 GLN A N 1
ATOM 1309 C CA . GLN A 1 178 ? 14.934 4.968 -9.519 1.00 55.22 178 GLN A CA 1
ATOM 1310 C C . GLN A 1 178 ? 13.776 4.892 -10.517 1.00 55.22 178 GLN A C 1
ATOM 1312 O O . GLN A 1 178 ? 13.434 3.788 -10.932 1.00 55.22 178 GLN A O 1
ATOM 1317 N N . GLN A 1 179 ? 13.213 6.019 -10.969 1.00 57.53 179 GLN A N 1
ATOM 1318 C CA . GLN A 1 179 ? 12.209 6.012 -12.038 1.00 57.53 179 GLN A CA 1
ATOM 1319 C C . GLN A 1 179 ? 12.762 5.404 -13.331 1.00 57.53 179 GLN A C 1
ATOM 1321 O O . GLN A 1 179 ? 12.093 4.573 -13.947 1.00 57.53 179 GLN A O 1
ATOM 1326 N N . SER A 1 180 ? 13.990 5.756 -13.718 1.00 56.91 180 SER A N 1
ATOM 1327 C CA . SER A 1 180 ? 14.593 5.202 -14.928 1.00 56.91 180 SER A CA 1
ATOM 1328 C C . SER A 1 180 ? 14.915 3.711 -14.802 1.00 56.91 180 SER A C 1
ATOM 1330 O O . SER A 1 180 ? 14.611 2.946 -15.719 1.00 56.91 180 SER A O 1
ATOM 1332 N N . ILE A 1 181 ? 15.407 3.261 -13.641 1.00 57.88 181 ILE A N 1
ATOM 1333 C CA . ILE A 1 181 ? 15.648 1.833 -13.378 1.00 57.88 181 ILE A CA 1
ATOM 1334 C C . ILE A 1 181 ? 14.348 1.029 -13.396 1.00 57.88 181 ILE A C 1
ATOM 1336 O O . ILE A 1 181 ? 14.324 -0.066 -13.953 1.00 57.88 181 ILE A O 1
ATOM 1340 N N . TRP A 1 182 ? 13.253 1.573 -12.869 1.00 59.53 182 TRP A N 1
ATOM 1341 C CA . TRP A 1 182 ? 11.939 0.937 -12.963 1.00 59.53 182 TRP A CA 1
ATOM 1342 C C . TRP A 1 182 ? 11.418 0.879 -14.401 1.00 59.53 182 TRP A C 1
ATOM 1344 O O . TRP A 1 182 ? 10.843 -0.115 -14.810 1.00 59.53 182 TRP A O 1
ATOM 1354 N N . GLN A 1 183 ? 11.621 1.909 -15.215 1.00 56.62 183 GLN A N 1
ATOM 1355 C CA . GLN A 1 183 ? 11.124 1.872 -16.593 1.00 56.62 183 GLN A CA 1
ATOM 1356 C C . GLN A 1 183 ? 11.968 0.983 -17.510 1.00 56.62 183 GLN A C 1
ATOM 1358 O O . GLN A 1 183 ? 11.451 0.478 -18.508 1.00 56.62 183 GLN A O 1
ATOM 1363 N N . SER A 1 184 ? 13.247 0.785 -17.183 1.00 49.81 184 SER A N 1
ATOM 1364 C CA . SER A 1 184 ? 14.231 0.247 -18.124 1.00 49.81 184 SER A CA 1
ATOM 1365 C C . SER A 1 184 ? 15.064 -0.941 -17.639 1.00 49.81 184 SER A C 1
ATOM 1367 O O . SER A 1 184 ? 15.907 -1.440 -18.384 1.00 49.81 184 SER A O 1
ATOM 1369 N N . SER A 1 185 ? 14.875 -1.386 -16.390 1.00 52.03 185 SER A N 1
ATOM 1370 C CA . SER A 1 185 ? 15.786 -2.319 -15.700 1.00 52.03 185 SER A CA 1
ATOM 1371 C C . SER A 1 185 ? 17.254 -1.868 -15.724 1.00 52.03 185 SER A C 1
ATOM 1373 O O . SER A 1 185 ? 18.161 -2.687 -15.597 1.00 52.03 185 SER A O 1
ATOM 1375 N N . SER A 1 186 ? 17.514 -0.577 -15.941 1.00 46.09 186 SER A N 1
ATOM 1376 C CA . SER A 1 186 ? 18.843 -0.012 -16.167 1.00 46.09 186 SER A CA 1
ATOM 1377 C C . SER A 1 186 ? 18.922 1.426 -15.638 1.00 46.09 186 SER A C 1
ATOM 1379 O O . SER A 1 186 ? 17.897 2.089 -15.521 1.00 46.09 186 SER A O 1
ATOM 1381 N N . PRO A 1 187 ? 20.114 1.937 -15.290 1.00 44.28 187 PRO A N 1
ATOM 1382 C CA . PRO A 1 187 ? 20.279 3.332 -14.879 1.00 44.28 187 PRO A CA 1
ATOM 1383 C C . PRO A 1 187 ? 19.781 4.338 -15.931 1.00 44.28 187 PRO A C 1
ATOM 1385 O O . PRO A 1 187 ? 19.546 3.980 -17.089 1.00 44.28 187 PRO A O 1
ATOM 1388 N N . GLU A 1 188 ? 19.661 5.605 -15.523 1.00 38.88 188 GLU A N 1
ATOM 1389 C CA . GLU A 1 188 ? 19.191 6.703 -16.372 1.00 38.88 188 GLU A CA 1
ATOM 1390 C C . GLU A 1 188 ? 19.842 6.718 -17.769 1.00 38.88 188 GLU A C 1
ATOM 1392 O O . GLU A 1 188 ? 21.064 6.682 -17.903 1.00 38.88 188 GLU A O 1
ATOM 1397 N N . GLY A 1 189 ? 19.008 6.741 -18.820 1.00 40.88 189 GLY A N 1
ATOM 1398 C CA . GLY A 1 189 ? 19.444 6.777 -20.225 1.00 40.88 189 GLY A CA 1
ATOM 1399 C C . GLY A 1 189 ? 19.242 5.488 -21.038 1.00 40.88 189 GLY A C 1
ATOM 1400 O O . GLY A 1 189 ? 19.567 5.466 -22.229 1.00 40.88 189 GLY A O 1
ATOM 1401 N N . SER A 1 190 ? 18.682 4.425 -20.453 1.00 40.69 190 SER A N 1
ATOM 1402 C CA . SER A 1 190 ? 18.354 3.200 -21.199 1.00 40.69 190 SER A CA 1
ATOM 1403 C C . SER A 1 190 ? 17.157 3.382 -22.143 1.00 40.69 190 SER A C 1
ATOM 1405 O O . SER A 1 190 ? 16.149 4.001 -21.806 1.00 40.69 190 SER A O 1
ATOM 1407 N N . ARG A 1 191 ? 17.272 2.820 -23.354 1.00 46.41 191 ARG A N 1
ATOM 1408 C CA . ARG A 1 191 ? 16.274 2.905 -24.440 1.00 46.41 191 ARG A CA 1
ATOM 1409 C C . ARG A 1 191 ? 15.367 1.669 -24.536 1.00 46.41 191 ARG A C 1
ATOM 1411 O O . ARG A 1 191 ? 14.592 1.569 -25.483 1.00 46.41 191 ARG A O 1
ATOM 1418 N N . VAL A 1 192 ? 15.483 0.722 -23.600 1.00 46.88 192 VAL A N 1
ATOM 1419 C CA . VAL A 1 192 ? 14.755 -0.560 -23.613 1.00 46.88 192 VAL A CA 1
ATOM 1420 C C . VAL A 1 192 ? 14.067 -0.766 -22.264 1.00 46.88 192 VAL A C 1
ATOM 1422 O O . VAL A 1 192 ? 14.720 -0.687 -21.230 1.00 46.88 192 VAL A O 1
ATOM 1425 N N . GLY A 1 193 ? 12.750 -1.003 -22.278 1.00 45.34 193 GLY A N 1
ATOM 1426 C CA . GLY A 1 193 ? 11.923 -1.198 -21.082 1.00 45.34 193 GLY A CA 1
ATOM 1427 C C . GLY A 1 193 ? 11.553 -2.653 -20.817 1.00 45.34 193 GLY A C 1
ATOM 1428 O O . GLY A 1 193 ? 11.313 -3.404 -21.764 1.00 45.34 193 GLY A O 1
ATOM 1429 N N . TRP A 1 194 ? 11.417 -3.057 -19.548 1.00 49.06 194 TRP A N 1
ATOM 1430 C CA . TRP A 1 194 ? 11.049 -4.440 -19.192 1.00 49.06 194 TRP A CA 1
ATOM 1431 C C . TRP A 1 194 ? 9.714 -4.895 -19.782 1.00 49.06 194 TRP A C 1
ATOM 1433 O O . TRP A 1 194 ? 9.500 -6.089 -19.975 1.00 49.06 194 TRP A O 1
ATOM 1443 N N . GLY A 1 195 ? 8.813 -3.956 -20.089 1.00 48.44 195 GLY A N 1
ATOM 1444 C CA . GLY A 1 195 ? 7.474 -4.258 -20.592 1.00 48.44 195 GLY A CA 1
ATOM 1445 C C . GLY A 1 195 ? 7.546 -4.762 -22.025 1.00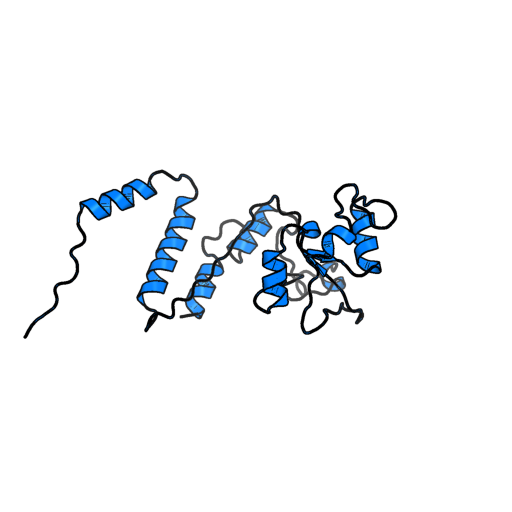 48.44 195 GLY A C 1
ATOM 1446 O O . GLY A 1 195 ? 6.865 -5.718 -22.381 1.00 48.44 195 GLY A O 1
ATOM 1447 N N . ALA A 1 196 ? 8.459 -4.180 -22.807 1.00 49.03 196 ALA A N 1
ATOM 1448 C CA . ALA A 1 196 ? 8.761 -4.643 -24.149 1.00 49.03 196 ALA A CA 1
ATOM 1449 C C . ALA A 1 196 ? 9.460 -6.010 -24.129 1.00 49.03 196 ALA A C 1
ATOM 1451 O O . ALA A 1 196 ? 9.132 -6.865 -24.939 1.00 49.03 196 ALA A O 1
ATOM 1452 N N . VAL A 1 197 ? 10.367 -6.246 -23.171 1.00 48.09 197 VAL A N 1
ATOM 1453 C CA . VAL A 1 197 ? 11.064 -7.537 -23.029 1.00 48.09 197 VAL A CA 1
ATOM 1454 C C . VAL A 1 197 ? 10.106 -8.646 -22.579 1.00 48.09 197 VAL A C 1
ATOM 1456 O O . VAL A 1 197 ? 10.152 -9.746 -23.118 1.00 48.09 197 VAL A O 1
ATOM 1459 N N . SER A 1 198 ? 9.205 -8.362 -21.636 1.00 40.94 198 SER A N 1
ATOM 1460 C CA . SER A 1 198 ? 8.242 -9.341 -21.108 1.00 40.94 198 SER A CA 1
ATOM 1461 C C . SER A 1 198 ? 7.199 -9.753 -22.153 1.00 40.94 198 SER A C 1
ATOM 1463 O O . SER A 1 198 ? 6.803 -10.913 -22.190 1.00 40.94 198 SER A O 1
ATOM 1465 N N . ALA A 1 199 ? 6.790 -8.832 -23.033 1.00 43.22 199 ALA A N 1
ATOM 1466 C CA . ALA A 1 199 ? 5.868 -9.125 -24.131 1.00 43.22 199 ALA A CA 1
ATOM 1467 C C . ALA A 1 199 ? 6.454 -10.120 -25.152 1.00 43.22 199 ALA A C 1
ATOM 1469 O O . ALA A 1 199 ? 5.720 -10.954 -25.675 1.00 43.22 199 ALA A O 1
ATOM 1470 N N . THR A 1 200 ? 7.771 -10.088 -25.385 1.00 37.88 200 THR A N 1
ATOM 1471 C CA . THR A 1 200 ? 8.464 -11.020 -26.293 1.00 37.88 200 THR A CA 1
ATOM 1472 C C . THR A 1 200 ? 8.529 -12.451 -25.752 1.00 37.88 200 THR A C 1
ATOM 1474 O O . THR A 1 200 ? 8.639 -13.382 -26.535 1.00 37.88 200 THR A O 1
ATOM 1477 N N . TRP A 1 201 ? 8.458 -12.643 -24.430 1.00 28.27 201 TRP A N 1
ATOM 1478 C CA . TRP A 1 201 ? 8.452 -13.972 -23.794 1.00 28.27 201 TRP A CA 1
ATOM 1479 C C . TRP A 1 201 ? 7.048 -14.570 -23.625 1.00 28.27 201 TRP A C 1
ATOM 1481 O O . TRP A 1 201 ? 6.920 -15.726 -23.231 1.00 28.27 201 TRP A O 1
ATOM 1491 N N . LEU A 1 202 ? 6.001 -13.779 -23.877 1.00 30.48 202 LEU A N 1
ATOM 1492 C CA . LEU A 1 202 ? 4.594 -14.178 -23.759 1.00 30.48 202 LEU A CA 1
ATOM 1493 C C . LEU A 1 202 ? 3.950 -14.542 -25.112 1.00 30.48 202 LEU A C 1
ATOM 1495 O O . LEU A 1 202 ? 2.771 -14.898 -25.127 1.00 30.48 202 LEU A O 1
ATOM 1499 N N . CYS A 1 203 ? 4.707 -14.465 -26.213 1.00 32.75 203 CYS A N 1
ATOM 1500 C CA . CYS A 1 203 ? 4.334 -14.931 -27.554 1.00 32.75 203 CYS A CA 1
ATOM 1501 C C . CYS A 1 203 ? 5.198 -16.136 -27.940 1.00 32.75 203 CYS A C 1
ATOM 1503 O O . CYS A 1 203 ? 4.659 -17.048 -28.602 1.00 32.75 203 CYS A O 1
#

Radius of gyration: 23.36 Å; chains: 1; bounding box: 46×37×77 Å

pLDDT: mean 73.76, std 20.88, range [28.27, 98.44]